Protein AF-A0AAV2R2Y2-F1 (afdb_monomer_lite)

Foldseek 3Di:
DPDPPPVVVVVVVVVVPPDDDDDDDDDPPVVVVVVVVVVVVVVVVVVVVVVVPPDDPDDDDDDDPPDDDDDQPVCNVVVVVVVVVVVVVVVVVVVVVVVLLVQLQVQLLVLLVVLVVVCVVLVDPQCLLLSLLRSLQRQLVSDPNSLVNLVVVLVVVLCCCCPPVVDDPVVNVSSVVSNVCNNVNHDSCVRHDPPRDPVD

Sequence (200 aa):
MIRGTVLHNLVGLLSTTTSNSCPSLPTEEFCSMRLSVILVVVLSTLALELVLAAPRPRAAPEPDPFAAPDPAPQGFWNRASGFAGRQWGRAKDTARKGYNFGRGAVRGTGSMYNAYSDMKDANWKKSDKYFHARGNYNAAQHGPGGRWAAEKISNAREWMDRNIKGDSMASSLADQAANIHGRNGGNPNKYRPNGLPSQY

InterPro domains:
  IPR000096 Serum amyloid A protein [PF00277] (100-200)
  IPR000096 Serum amyloid A protein [PR00306] (101-120)
  IPR000096 Serum amyloid A protein [PR00306] (121-140)
  IPR000096 Serum 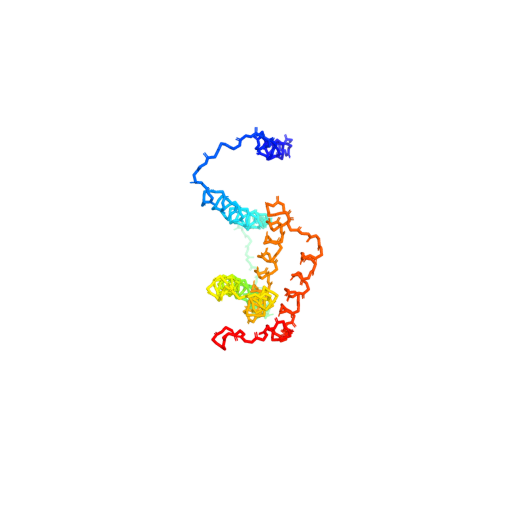amyloid A protein [PR00306] (141-161)
  IPR000096 Serum amyloid A protein [SM00197] (98-200)
  IPR052464 Synovial Proliferation Regulator [PTHR23424] (111-200)

Radius of gyration: 25.91 Å; chains: 1; bounding box: 64×29×79 Å

Structure (mmCIF, N/CA/C/O backbone):
data_AF-A0AAV2R2Y2-F1
#
_entry.id   AF-A0AAV2R2Y2-F1
#
loop_
_atom_site.group_PDB
_atom_site.id
_atom_site.type_symbol
_atom_site.label_atom_id
_atom_site.label_alt_id
_atom_site.label_comp_id
_atom_site.label_asym_id
_atom_site.label_entity_id
_atom_site.label_seq_id
_atom_site.pdbx_PDB_ins_code
_atom_site.Cartn_x
_atom_site.Cartn_y
_atom_site.Cartn_z
_atom_site.occupancy
_atom_site.B_iso_or_equiv
_atom_site.auth_seq_id
_atom_site.auth_comp_id
_atom_site.auth_asym_id
_atom_site.auth_atom_id
_atom_site.pdbx_PDB_model_num
ATOM 1 N N . MET A 1 1 ? 41.755 -4.991 -1.742 1.00 45.03 1 MET A N 1
ATOM 2 C CA . MET A 1 1 ? 41.426 -5.250 -0.322 1.00 45.03 1 MET A CA 1
ATOM 3 C C . MET A 1 1 ? 40.842 -3.993 0.334 1.00 45.03 1 MET A C 1
ATOM 5 O O . MET A 1 1 ? 41.431 -3.448 1.249 1.00 45.03 1 MET A O 1
ATOM 9 N N . ILE A 1 2 ? 39.682 -3.516 -0.136 1.00 46.09 2 ILE A N 1
ATOM 10 C CA . ILE A 1 2 ? 38.949 -2.376 0.458 1.00 46.09 2 ILE A CA 1
ATOM 11 C C . ILE A 1 2 ? 37.451 -2.723 0.410 1.00 46.09 2 ILE A C 1
ATOM 13 O O . ILE A 1 2 ? 36.665 -2.109 -0.298 1.00 46.09 2 ILE A O 1
ATOM 17 N N . ARG A 1 3 ? 37.064 -3.837 1.040 1.00 43.91 3 ARG A N 1
ATOM 18 C CA . ARG A 1 3 ? 35.656 -4.283 1.132 1.00 43.91 3 ARG A CA 1
ATOM 19 C C . ARG A 1 3 ? 35.227 -4.651 2.561 1.00 43.91 3 ARG A C 1
ATOM 21 O O . ARG A 1 3 ? 34.096 -5.063 2.757 1.00 43.91 3 ARG A O 1
ATOM 28 N N . GLY A 1 4 ? 36.102 -4.472 3.556 1.00 38.69 4 GLY A N 1
ATOM 29 C CA . GLY A 1 4 ? 35.835 -4.856 4.952 1.00 38.69 4 GLY A CA 1
ATOM 30 C C . GLY A 1 4 ? 35.494 -3.707 5.909 1.00 38.69 4 GLY A C 1
ATOM 31 O O . GLY A 1 4 ? 34.996 -3.961 7.002 1.00 38.69 4 GLY A O 1
ATOM 32 N N . THR A 1 5 ? 35.741 -2.451 5.522 1.00 44.72 5 THR A N 1
ATOM 33 C CA . THR A 1 5 ? 35.756 -1.323 6.476 1.00 44.72 5 THR A CA 1
ATOM 34 C C . THR A 1 5 ? 34.425 -0.569 6.577 1.00 44.72 5 THR A C 1
ATOM 36 O O . THR A 1 5 ? 34.170 0.088 7.579 1.00 44.72 5 THR A O 1
ATOM 39 N N . VAL A 1 6 ? 33.536 -0.681 5.584 1.00 46.28 6 VAL A N 1
ATOM 40 C CA . VAL A 1 6 ? 32.239 0.030 5.600 1.00 46.28 6 VAL A CA 1
ATOM 41 C C . VAL A 1 6 ? 31.169 -0.750 6.377 1.00 46.28 6 VAL A C 1
ATOM 43 O O . VAL A 1 6 ? 30.371 -0.147 7.090 1.00 46.28 6 VAL A O 1
ATOM 46 N N . LEU A 1 7 ? 31.202 -2.089 6.341 1.00 42.59 7 LEU A N 1
ATOM 47 C CA . LEU A 1 7 ? 30.234 -2.926 7.065 1.00 42.59 7 LEU A CA 1
ATOM 48 C C . LEU A 1 7 ? 30.415 -2.869 8.595 1.00 42.59 7 LEU A C 1
ATOM 50 O O . LEU A 1 7 ? 29.433 -2.944 9.327 1.00 42.59 7 LEU A O 1
ATOM 54 N N . HIS A 1 8 ? 31.644 -2.670 9.085 1.00 41.66 8 HIS A N 1
ATOM 55 C CA . HIS A 1 8 ? 31.919 -2.561 10.525 1.00 41.66 8 HIS A CA 1
ATOM 56 C C . HIS A 1 8 ? 31.500 -1.210 11.130 1.00 41.66 8 HIS A C 1
ATOM 58 O O . HIS A 1 8 ? 31.177 -1.152 12.314 1.00 41.66 8 HIS A O 1
ATOM 64 N N . ASN A 1 9 ? 31.417 -0.141 10.330 1.00 44.25 9 ASN A N 1
ATOM 65 C CA . ASN A 1 9 ? 30.991 1.174 10.823 1.00 44.25 9 ASN A CA 1
ATOM 66 C C . ASN A 1 9 ? 29.462 1.329 10.912 1.00 44.25 9 ASN A C 1
ATOM 68 O O . ASN A 1 9 ? 28.983 2.093 11.748 1.00 44.25 9 ASN A O 1
ATOM 72 N N . LEU A 1 10 ? 28.675 0.579 10.126 1.00 41.56 10 LEU A N 1
ATOM 73 C CA . LEU A 1 10 ? 27.209 0.596 10.256 1.00 41.56 10 LEU A CA 1
ATOM 74 C C . LEU A 1 10 ? 26.714 -0.159 11.500 1.00 41.56 10 LEU A C 1
ATOM 76 O O . LEU A 1 10 ? 25.740 0.258 12.120 1.00 41.56 10 LEU A O 1
ATOM 80 N N . VAL A 1 11 ? 27.403 -1.233 11.899 1.00 48.09 11 VAL A N 1
ATOM 81 C CA . VAL A 1 11 ? 27.091 -1.962 13.142 1.00 48.09 11 VAL A CA 1
ATOM 82 C C . VAL A 1 11 ? 27.458 -1.119 14.371 1.00 48.09 11 VAL A C 1
ATOM 84 O O . VAL A 1 11 ? 26.690 -1.072 15.327 1.00 48.09 11 VAL A O 1
ATOM 87 N N . GLY A 1 12 ? 28.556 -0.353 14.319 1.00 37.78 12 GLY A N 1
ATOM 88 C CA . GLY A 1 12 ? 28.934 0.582 15.389 1.00 37.78 12 GLY A CA 1
ATOM 89 C C . GLY A 1 12 ? 27.927 1.720 15.617 1.00 37.78 12 GLY A C 1
ATOM 90 O O . GLY A 1 12 ? 27.699 2.124 16.759 1.00 37.78 12 GLY A O 1
ATOM 91 N N . LEU A 1 13 ? 27.260 2.191 14.557 1.00 43.41 13 LEU A N 1
ATOM 92 C CA . LEU A 1 13 ? 26.195 3.199 14.662 1.00 43.41 13 LEU A CA 1
ATOM 93 C C . LEU A 1 13 ? 24.885 2.624 15.240 1.00 43.41 13 LEU A C 1
ATOM 95 O O . LEU A 1 13 ? 24.118 3.348 15.872 1.00 43.41 13 LEU A O 1
ATOM 99 N N . LEU A 1 14 ? 24.644 1.322 15.053 1.00 43.91 14 LEU A N 1
ATOM 100 C CA . LEU A 1 14 ? 23.497 0.603 15.622 1.00 43.91 14 LEU A CA 1
ATOM 101 C C . LEU A 1 14 ? 23.719 0.196 17.090 1.00 43.91 14 LEU A C 1
ATOM 103 O O . LEU A 1 14 ? 22.755 0.112 17.843 1.00 43.91 14 LEU A O 1
ATOM 107 N N . SER A 1 15 ? 24.966 -0.020 17.524 1.00 42.56 15 SER A N 1
ATOM 108 C CA . SER A 1 15 ? 25.282 -0.408 18.911 1.00 42.56 15 SER A CA 1
ATOM 109 C C . SER A 1 15 ? 25.485 0.766 19.877 1.00 42.56 15 SER A C 1
ATOM 111 O O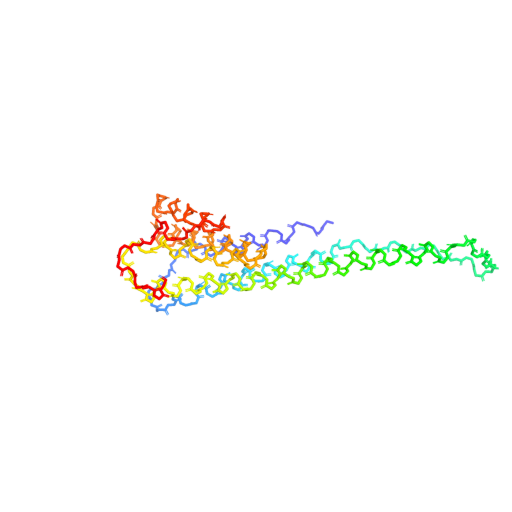 . SER A 1 15 ? 25.454 0.567 21.086 1.00 42.56 15 SER A O 1
ATOM 113 N N . THR A 1 16 ? 25.673 1.995 19.386 1.00 36.97 16 THR A N 1
ATOM 114 C CA . THR A 1 16 ? 25.899 3.181 20.242 1.00 36.97 16 THR A CA 1
ATOM 115 C C . THR A 1 16 ? 24.620 3.910 20.660 1.00 36.97 16 THR A C 1
ATOM 117 O O . THR A 1 16 ? 24.686 4.868 21.423 1.00 36.97 16 THR A O 1
ATOM 120 N N . THR A 1 17 ? 23.443 3.444 20.235 1.00 42.06 17 THR A N 1
ATOM 121 C CA . THR A 1 17 ? 22.143 4.019 20.633 1.00 42.06 17 THR A CA 1
ATOM 122 C C . THR A 1 17 ? 21.392 3.207 21.694 1.00 42.06 17 THR A C 1
ATOM 124 O O . THR A 1 17 ? 20.301 3.597 22.095 1.00 42.06 17 THR A O 1
ATOM 127 N N . THR A 1 18 ? 21.984 2.134 22.230 1.00 43.53 18 THR A N 1
ATOM 128 C CA . THR A 1 18 ? 21.411 1.339 23.336 1.00 43.53 18 THR A CA 1
ATOM 129 C C . THR A 1 18 ? 21.964 1.714 24.716 1.00 43.53 18 THR A C 1
ATOM 131 O O . THR A 1 18 ? 21.991 0.877 25.618 1.00 43.53 18 THR A O 1
ATOM 134 N N . SER A 1 19 ? 22.420 2.953 24.925 1.00 40.56 19 SER A N 1
ATOM 135 C CA . SER A 1 19 ? 22.679 3.449 26.280 1.00 40.56 19 SER A CA 1
ATOM 136 C C . SER A 1 19 ? 21.382 3.988 26.879 1.00 40.56 19 SER A C 1
ATOM 138 O O . SER A 1 19 ? 20.909 5.066 26.522 1.00 40.56 19 SER A O 1
ATOM 140 N N . ASN A 1 20 ? 20.817 3.195 27.785 1.00 51.94 20 ASN A N 1
ATOM 141 C CA . ASN A 1 20 ? 19.707 3.531 28.667 1.00 51.94 20 ASN A CA 1
ATOM 142 C C . ASN A 1 20 ? 19.876 4.928 29.279 1.00 51.94 20 ASN A C 1
ATOM 144 O O . ASN A 1 20 ? 20.773 5.106 30.100 1.00 51.94 20 ASN A O 1
ATOM 148 N N . SER A 1 21 ? 19.026 5.883 28.890 1.00 47.16 21 SER A N 1
ATOM 149 C CA . SER A 1 21 ? 18.499 7.001 29.699 1.00 47.16 21 SER A CA 1
ATOM 150 C C . SER A 1 21 ? 17.797 8.008 28.778 1.00 47.16 21 SER A C 1
ATOM 152 O O . SER A 1 21 ? 18.455 8.831 28.148 1.00 47.16 21 SER A O 1
ATOM 154 N N . CYS A 1 22 ? 16.464 7.979 28.713 1.00 41.06 22 CYS A N 1
ATOM 155 C CA . CYS A 1 22 ? 15.682 9.105 28.192 1.00 41.06 22 CYS A CA 1
ATOM 156 C C . CYS A 1 22 ? 15.053 9.845 29.383 1.00 41.06 22 CYS A C 1
ATOM 158 O O . CYS A 1 22 ? 14.213 9.257 30.067 1.00 41.06 22 CYS A O 1
ATOM 160 N N . PRO A 1 23 ? 15.440 11.104 29.661 1.00 45.12 23 PRO A N 1
ATOM 161 C CA . PRO A 1 23 ? 14.747 11.941 30.630 1.00 45.12 23 PRO A CA 1
ATOM 162 C C . PRO A 1 23 ? 13.370 12.341 30.088 1.00 45.12 23 PRO A C 1
ATOM 164 O O . PRO A 1 23 ? 13.190 12.575 28.894 1.00 45.12 23 PRO A O 1
ATOM 167 N N . SER A 1 24 ? 12.401 12.430 30.988 1.00 53.44 24 SER A N 1
ATOM 168 C CA . SER A 1 24 ? 11.019 12.837 30.743 1.00 53.44 24 SER A CA 1
ATOM 169 C C . SER A 1 24 ? 10.897 14.281 30.226 1.00 53.44 24 SER A C 1
ATOM 171 O O . SER A 1 24 ? 11.364 15.182 30.922 1.00 53.44 24 SER A O 1
ATOM 173 N N . LEU A 1 25 ? 10.211 14.461 29.075 1.00 42.56 25 LEU A N 1
ATOM 174 C CA . LEU A 1 25 ? 9.422 15.617 28.549 1.00 42.56 25 LEU A CA 1
ATOM 175 C C . LEU A 1 25 ? 9.633 15.876 27.020 1.00 42.56 25 LEU A C 1
ATOM 177 O O . LEU A 1 25 ? 10.580 15.370 26.421 1.00 42.56 25 LEU A O 1
ATOM 181 N N . PRO A 1 26 ? 8.679 16.554 26.342 1.00 52.41 26 PRO A N 1
ATOM 182 C CA . PRO A 1 26 ? 7.853 15.999 25.266 1.00 52.41 26 PRO A CA 1
ATOM 183 C C . PRO A 1 26 ? 8.578 15.945 23.904 1.00 52.41 26 PRO A C 1
ATOM 185 O O . PRO A 1 26 ? 8.733 16.959 23.227 1.00 52.41 26 PRO A O 1
ATOM 188 N N . THR A 1 27 ? 9.010 14.761 23.466 1.00 47.03 27 THR A N 1
ATOM 189 C CA . THR A 1 27 ? 9.731 14.589 22.184 1.00 47.03 27 THR A CA 1
ATOM 190 C C . THR A 1 27 ? 9.243 13.403 21.343 1.00 47.03 27 THR A C 1
ATOM 192 O O . THR A 1 27 ? 9.951 12.925 20.456 1.00 47.03 27 THR A O 1
ATOM 195 N N . GLU A 1 28 ? 7.995 12.972 21.538 1.00 45.94 28 GLU A N 1
ATOM 196 C CA . GLU A 1 28 ? 7.384 11.863 20.782 1.00 45.94 28 GLU A CA 1
ATOM 197 C C . GLU A 1 28 ? 7.320 12.113 19.255 1.00 45.94 28 GLU A C 1
ATOM 199 O O . GLU A 1 28 ? 7.354 11.165 18.470 1.00 45.94 28 GLU A O 1
ATOM 204 N N . GLU A 1 29 ? 7.329 13.371 18.788 1.00 43.41 29 GLU A N 1
ATOM 205 C CA . GLU A 1 29 ? 7.386 13.674 17.345 1.00 43.41 29 GLU A CA 1
ATOM 206 C C . GLU A 1 29 ? 8.782 13.480 16.723 1.00 43.41 29 GLU A C 1
ATOM 208 O O . GLU A 1 29 ? 8.901 13.114 15.549 1.00 43.41 29 GLU A O 1
ATOM 213 N N . PHE A 1 30 ? 9.860 13.654 17.494 1.00 43.00 30 PHE A N 1
ATOM 214 C CA . PHE A 1 30 ? 11.226 13.633 16.954 1.00 43.00 30 PHE A CA 1
ATOM 215 C C . PHE A 1 30 ? 11.793 12.219 16.771 1.00 43.00 30 PHE A C 1
ATOM 217 O O . PHE A 1 30 ? 12.688 12.022 15.946 1.00 43.00 30 PHE A O 1
ATOM 224 N N . CYS A 1 31 ? 11.263 11.220 17.482 1.00 44.28 31 CYS A N 1
ATOM 225 C CA . CYS A 1 31 ? 11.720 9.832 17.365 1.00 44.28 31 CYS A CA 1
ATOM 226 C C . CYS A 1 31 ? 11.104 9.115 16.141 1.00 44.28 31 CYS A C 1
ATOM 228 O O . CYS A 1 31 ? 11.788 8.385 15.422 1.00 44.28 31 CYS A O 1
ATOM 230 N N . SER A 1 32 ? 9.837 9.408 15.820 1.00 44.94 32 SER A N 1
ATOM 231 C CA . SER A 1 32 ? 9.092 8.800 14.699 1.00 44.94 32 SER A CA 1
ATOM 232 C C . SER A 1 32 ? 9.522 9.328 13.315 1.00 44.94 32 SER A C 1
ATOM 234 O O . SER A 1 32 ? 9.598 8.586 12.328 1.00 44.94 32 SER A O 1
ATOM 236 N N . MET A 1 33 ? 9.910 10.607 13.240 1.00 43.22 33 MET A N 1
ATOM 237 C CA . MET A 1 33 ? 10.398 11.236 12.005 1.00 43.22 33 MET A CA 1
ATOM 238 C C . MET A 1 33 ? 11.742 10.644 11.544 1.00 43.22 33 MET A C 1
ATOM 240 O O . MET A 1 33 ? 11.981 10.484 10.346 1.00 43.22 33 MET A O 1
ATOM 244 N N . ARG A 1 34 ? 12.595 10.232 12.492 1.00 54.94 34 ARG A N 1
ATOM 245 C CA . ARG A 1 34 ? 13.913 9.645 12.207 1.00 54.94 34 ARG A CA 1
ATOM 246 C C . ARG A 1 34 ? 13.811 8.291 11.508 1.00 54.94 34 ARG A C 1
ATOM 248 O O . ARG A 1 34 ? 14.546 8.058 10.556 1.00 54.94 34 ARG A O 1
ATOM 255 N N . LEU A 1 35 ? 12.865 7.434 11.889 1.00 50.00 35 LEU A N 1
ATOM 256 C CA . LEU A 1 35 ? 12.688 6.114 11.266 1.00 50.00 35 LEU A CA 1
ATOM 257 C C . LEU A 1 35 ? 12.171 6.201 9.822 1.00 50.00 35 LEU A C 1
ATOM 259 O O . LEU A 1 35 ? 12.629 5.460 8.954 1.00 50.00 35 LEU A O 1
ATOM 263 N N . SER A 1 36 ? 11.268 7.143 9.547 1.00 53.44 36 SER A N 1
ATOM 264 C CA . SER A 1 36 ? 10.711 7.365 8.205 1.00 53.44 36 SER A CA 1
ATOM 265 C C . SER A 1 36 ? 11.766 7.908 7.235 1.00 53.44 36 SER A C 1
ATOM 267 O O . SER A 1 36 ? 11.879 7.434 6.105 1.00 53.44 36 SER A O 1
ATOM 269 N N . VAL A 1 37 ? 12.594 8.852 7.697 1.00 54.31 37 VAL A N 1
ATOM 270 C CA . VAL A 1 37 ? 13.724 9.390 6.925 1.00 54.31 37 VAL A CA 1
ATOM 271 C C . VAL A 1 37 ? 14.783 8.312 6.694 1.00 54.31 37 VAL A C 1
ATOM 273 O O . VAL A 1 37 ? 15.249 8.163 5.568 1.00 54.31 37 VAL A O 1
ATOM 276 N N . ILE A 1 38 ? 15.106 7.499 7.705 1.00 59.44 38 ILE A N 1
ATOM 277 C CA . ILE A 1 38 ? 16.051 6.382 7.562 1.00 59.44 38 ILE A CA 1
ATOM 278 C C . ILE A 1 38 ? 15.539 5.363 6.537 1.00 59.44 38 ILE A C 1
ATOM 280 O O . ILE A 1 38 ? 16.297 4.954 5.663 1.00 59.44 38 ILE A O 1
ATOM 284 N N . LEU A 1 39 ? 14.253 4.999 6.563 1.00 59.25 39 LEU A N 1
ATOM 285 C CA . LEU A 1 39 ? 13.680 4.063 5.592 1.00 59.25 39 LEU A CA 1
ATOM 286 C C . LEU A 1 39 ? 13.725 4.620 4.159 1.00 59.25 39 LEU A C 1
ATOM 288 O O . LEU A 1 39 ? 14.092 3.901 3.232 1.00 59.25 39 LEU A O 1
ATOM 292 N N . VAL A 1 40 ? 13.401 5.902 3.964 1.00 59.38 40 VAL A N 1
ATOM 293 C CA . VAL A 1 40 ? 13.468 6.558 2.645 1.00 59.38 40 VAL A CA 1
ATOM 294 C C . VAL A 1 40 ? 14.914 6.667 2.147 1.00 59.38 40 VAL A C 1
ATOM 296 O O . VAL A 1 40 ? 15.177 6.401 0.973 1.00 59.38 40 VAL A O 1
ATOM 299 N N . VAL A 1 41 ? 15.870 6.987 3.022 1.00 63.50 41 VAL A N 1
ATOM 300 C CA . VAL A 1 41 ? 17.306 7.046 2.697 1.00 63.50 41 VAL A CA 1
ATOM 301 C C . VAL A 1 41 ? 17.864 5.655 2.366 1.00 63.50 41 VAL A C 1
ATOM 303 O O . VAL A 1 41 ? 18.610 5.501 1.401 1.00 63.50 41 VAL A O 1
ATOM 306 N N . VAL A 1 42 ? 17.454 4.609 3.084 1.00 67.88 42 VAL A N 1
ATOM 307 C CA . VAL A 1 42 ? 17.880 3.227 2.803 1.00 67.88 42 VAL A CA 1
ATOM 308 C C . VAL A 1 42 ? 17.290 2.723 1.480 1.00 67.88 42 VAL A C 1
ATOM 310 O O . VAL A 1 42 ? 17.992 2.122 0.672 1.00 67.88 42 VAL A O 1
ATOM 313 N N . LEU A 1 43 ? 16.015 3.009 1.199 1.00 60.38 43 LEU A N 1
ATOM 314 C CA . LEU A 1 43 ? 15.378 2.593 -0.056 1.00 60.38 43 LEU A CA 1
ATOM 315 C C . LEU A 1 43 ? 15.921 3.353 -1.277 1.00 60.38 43 LEU A C 1
ATOM 317 O O . LEU A 1 43 ? 16.049 2.771 -2.354 1.00 60.38 43 LEU A O 1
ATOM 321 N N . SER A 1 44 ? 16.264 4.633 -1.120 1.00 61.97 44 SER A N 1
ATOM 322 C CA . SER A 1 44 ? 16.853 5.440 -2.197 1.00 61.97 44 SER A CA 1
ATOM 323 C C . SER A 1 44 ? 18.313 5.077 -2.483 1.00 61.97 44 SER A C 1
ATOM 325 O O . SER A 1 44 ? 18.702 5.017 -3.650 1.00 61.97 44 SER A O 1
ATOM 327 N N . THR A 1 45 ? 19.107 4.750 -1.461 1.00 58.72 45 THR A N 1
ATOM 328 C CA . THR A 1 45 ? 20.496 4.287 -1.646 1.00 58.72 45 THR A CA 1
ATOM 329 C C . THR A 1 45 ? 20.565 2.907 -2.308 1.00 58.72 45 THR A C 1
ATOM 331 O O . THR A 1 45 ? 21.339 2.730 -3.247 1.00 58.72 45 THR A O 1
ATOM 334 N N . LEU A 1 46 ? 19.683 1.969 -1.940 1.00 62.34 46 LEU A N 1
ATOM 335 C CA . LEU A 1 46 ? 19.568 0.662 -2.608 1.00 62.34 46 LEU A CA 1
ATOM 336 C C . LEU A 1 46 ? 19.175 0.778 -4.092 1.00 62.34 46 LEU A C 1
ATOM 338 O O . LEU A 1 46 ? 19.665 0.019 -4.930 1.00 62.34 46 LEU A O 1
ATOM 342 N N . ALA A 1 47 ? 18.313 1.739 -4.438 1.00 61.81 47 ALA A N 1
ATOM 343 C CA . ALA A 1 47 ? 17.944 2.001 -5.828 1.00 61.81 47 ALA A CA 1
ATOM 344 C C . ALA A 1 47 ? 19.115 2.577 -6.647 1.00 61.81 47 ALA A C 1
ATOM 346 O O . ALA A 1 47 ? 19.275 2.227 -7.817 1.00 61.81 47 ALA A O 1
ATOM 347 N N . LEU A 1 48 ? 19.953 3.422 -6.038 1.00 54.72 48 LEU A N 1
ATOM 348 C CA . LEU A 1 48 ? 21.120 4.016 -6.692 1.00 54.72 48 LEU A CA 1
ATOM 349 C C . LEU A 1 48 ? 22.250 2.994 -6.906 1.00 54.72 48 LEU A C 1
ATOM 351 O O . LEU A 1 48 ? 22.862 2.981 -7.973 1.00 54.72 48 LEU A O 1
ATOM 355 N N . GLU A 1 49 ? 22.486 2.085 -5.955 1.00 56.59 49 GLU A N 1
ATOM 356 C CA . GLU A 1 49 ? 23.467 1.003 -6.130 1.00 56.59 49 GLU A CA 1
ATOM 357 C C . GLU A 1 49 ? 23.084 0.034 -7.257 1.00 56.59 49 GLU A C 1
ATOM 359 O O . GLU A 1 49 ? 23.951 -0.393 -8.018 1.00 56.59 49 GLU A O 1
ATOM 364 N N . LEU A 1 50 ? 21.791 -0.255 -7.441 1.00 54.62 50 LEU A N 1
ATOM 365 C CA . LEU A 1 50 ? 21.316 -1.099 -8.543 1.00 54.62 50 LEU A CA 1
ATOM 366 C C . LEU A 1 50 ? 21.557 -0.457 -9.922 1.00 54.62 50 LEU A C 1
ATOM 368 O O . LEU A 1 50 ? 21.847 -1.160 -10.889 1.00 54.62 50 LEU A O 1
ATOM 372 N N . VAL A 1 51 ? 21.471 0.875 -10.014 1.00 65.69 51 VAL A N 1
ATOM 373 C CA . VAL A 1 51 ? 21.763 1.634 -11.243 1.00 65.69 51 VAL A CA 1
ATOM 374 C C . VAL A 1 51 ? 23.268 1.672 -11.531 1.00 65.69 51 VAL A C 1
ATOM 376 O O . VAL A 1 51 ? 23.675 1.565 -12.686 1.00 65.69 51 VAL A O 1
ATOM 379 N N . LEU A 1 52 ? 24.103 1.775 -10.494 1.00 61.94 52 LEU A N 1
ATOM 380 C CA . LEU A 1 52 ? 25.564 1.839 -10.628 1.00 61.94 52 LEU A CA 1
ATOM 381 C C . LEU A 1 52 ? 26.228 0.464 -10.814 1.00 61.94 52 LEU A C 1
ATOM 383 O O . LEU A 1 52 ? 27.345 0.393 -11.326 1.00 61.94 52 LEU A O 1
ATOM 387 N N . ALA A 1 53 ? 25.548 -0.624 -10.440 1.00 56.88 53 ALA A N 1
ATOM 388 C CA . ALA A 1 53 ? 26.020 -2.000 -10.603 1.00 56.88 53 ALA A CA 1
ATOM 389 C C . ALA A 1 53 ? 25.781 -2.586 -12.010 1.00 56.88 53 ALA A C 1
ATOM 391 O O . ALA A 1 53 ? 26.157 -3.732 -12.268 1.00 56.88 53 ALA A O 1
ATOM 392 N N . ALA A 1 54 ? 25.172 -1.829 -12.931 1.00 56.03 54 ALA A N 1
ATOM 393 C CA . ALA A 1 54 ? 24.991 -2.278 -14.306 1.00 56.03 54 ALA A CA 1
ATOM 394 C C . ALA A 1 54 ? 26.366 -2.461 -14.992 1.00 56.03 54 ALA A C 1
ATOM 396 O O . ALA A 1 54 ? 27.163 -1.517 -15.032 1.00 56.03 54 ALA A O 1
ATOM 397 N N . PRO A 1 55 ? 26.682 -3.654 -15.534 1.00 60.91 55 PRO A N 1
ATOM 398 C CA . PRO A 1 55 ? 27.959 -3.893 -16.195 1.00 60.91 55 PRO A CA 1
ATOM 399 C C . PRO A 1 55 ? 28.120 -2.938 -17.381 1.00 60.91 55 PRO A C 1
ATOM 401 O O . PRO A 1 55 ? 27.269 -2.885 -18.270 1.00 60.91 55 PRO A O 1
ATOM 404 N N . ARG A 1 56 ? 29.221 -2.177 -17.396 1.00 59.00 56 ARG A N 1
ATOM 405 C CA . ARG A 1 56 ? 29.551 -1.313 -18.534 1.00 59.00 56 ARG A CA 1
ATOM 406 C C . ARG A 1 56 ? 29.801 -2.199 -19.757 1.00 59.00 56 ARG A C 1
ATOM 408 O O . ARG A 1 56 ? 30.535 -3.184 -19.629 1.00 59.00 56 ARG A O 1
ATOM 415 N N . PRO A 1 57 ? 29.216 -1.886 -20.925 1.00 61.88 57 PRO A N 1
ATOM 416 C CA . PRO A 1 57 ? 29.499 -2.642 -22.134 1.00 61.88 57 PRO A CA 1
ATOM 417 C C . PRO A 1 57 ? 31.007 -2.603 -22.405 1.00 61.88 57 PRO A C 1
ATOM 419 O O . PRO A 1 57 ? 31.640 -1.550 -22.315 1.00 61.88 57 PRO A O 1
ATOM 422 N N . ARG A 1 58 ? 31.593 -3.772 -22.678 1.00 67.56 58 ARG A N 1
ATOM 423 C CA . ARG A 1 58 ? 33.011 -3.897 -23.024 1.00 67.56 58 ARG A CA 1
ATOM 424 C C . ARG A 1 58 ? 33.230 -3.154 -24.346 1.00 67.56 58 ARG A C 1
ATOM 426 O O . ARG A 1 58 ? 32.478 -3.386 -25.291 1.00 67.56 58 ARG A O 1
ATOM 433 N N . ALA A 1 59 ? 34.209 -2.249 -24.384 1.00 66.00 59 ALA A N 1
ATOM 434 C CA . ALA A 1 59 ? 34.549 -1.512 -25.596 1.00 66.00 59 ALA A CA 1
ATOM 435 C C . ALA A 1 59 ? 34.865 -2.505 -26.723 1.00 66.00 59 ALA A C 1
ATOM 437 O O . ALA A 1 59 ? 35.606 -3.469 -26.511 1.00 66.00 59 ALA A O 1
ATOM 438 N N . ALA A 1 60 ? 34.244 -2.302 -27.884 1.00 66.44 60 ALA A N 1
ATOM 439 C CA . ALA A 1 60 ? 34.562 -3.077 -29.072 1.00 66.44 60 ALA A CA 1
ATOM 440 C C . ALA A 1 60 ? 36.003 -2.753 -29.518 1.00 66.44 60 ALA A C 1
ATOM 442 O O . ALA A 1 60 ? 36.450 -1.625 -29.297 1.00 66.44 60 ALA A O 1
ATOM 443 N N . PRO A 1 61 ? 36.734 -3.716 -30.105 1.00 79.00 61 PRO A N 1
ATOM 444 C CA . PRO A 1 61 ? 38.040 -3.444 -30.699 1.00 79.00 61 PRO A CA 1
ATOM 445 C C . PRO A 1 61 ? 37.926 -2.349 -31.768 1.00 79.00 61 PRO A C 1
ATOM 447 O O . PRO A 1 61 ? 36.917 -2.282 -32.476 1.00 79.00 61 PRO A O 1
ATOM 450 N N . GLU A 1 62 ? 38.943 -1.490 -31.864 1.00 70.69 62 GLU A N 1
ATOM 451 C CA . GLU A 1 62 ? 38.974 -0.433 -32.876 1.00 70.69 62 GLU A CA 1
ATOM 452 C C . GLU A 1 62 ? 39.028 -1.045 -34.286 1.00 70.69 62 GLU A C 1
ATOM 454 O O . GLU A 1 62 ? 39.790 -1.990 -34.513 1.00 70.69 62 GLU A O 1
ATOM 459 N N . PRO A 1 63 ? 38.201 -0.557 -35.226 1.00 74.50 63 PRO A N 1
ATOM 460 C CA . PRO A 1 63 ? 38.226 -1.028 -36.603 1.00 74.50 63 PRO A CA 1
ATOM 461 C C . PRO A 1 63 ? 39.517 -0.587 -37.305 1.00 74.50 63 PRO A C 1
ATOM 463 O O . PRO A 1 63 ? 40.040 0.492 -37.032 1.00 74.50 63 PRO A O 1
ATOM 466 N N . ASP A 1 64 ? 40.004 -1.407 -38.239 1.00 80.12 64 ASP A N 1
ATOM 467 C CA . ASP A 1 64 ? 41.088 -1.029 -39.152 1.00 80.12 64 ASP A CA 1
ATOM 468 C C . ASP A 1 64 ? 40.687 0.244 -39.929 1.00 80.12 64 ASP A C 1
ATOM 470 O O . ASP A 1 64 ? 39.663 0.224 -40.623 1.00 80.12 64 ASP A O 1
ATOM 474 N N . PRO A 1 65 ? 41.453 1.348 -39.833 1.00 80.00 65 PRO A N 1
ATOM 475 C CA . PRO A 1 65 ? 41.113 2.614 -40.479 1.00 80.00 65 PRO A CA 1
ATOM 476 C C . PRO A 1 65 ? 41.125 2.559 -42.015 1.00 80.00 65 PRO A C 1
ATOM 478 O O . PRO A 1 65 ? 40.653 3.506 -42.646 1.00 80.00 65 PRO A O 1
ATOM 481 N N . PHE A 1 66 ? 41.641 1.485 -42.625 1.00 82.94 66 PHE A N 1
ATOM 482 C CA . PHE A 1 66 ? 41.779 1.356 -44.080 1.00 82.94 66 PHE A CA 1
ATOM 483 C C . PHE A 1 66 ? 40.868 0.299 -44.723 1.00 82.94 66 PHE A C 1
ATOM 485 O O . PHE A 1 66 ? 40.869 0.164 -45.948 1.00 82.94 66 PHE A O 1
ATOM 492 N N . ALA A 1 67 ? 40.061 -0.430 -43.948 1.00 78.06 67 ALA A N 1
ATOM 493 C CA . ALA A 1 67 ? 39.137 -1.418 -44.499 1.00 78.06 67 ALA A CA 1
ATOM 494 C C . ALA A 1 67 ? 37.882 -0.744 -45.087 1.00 78.06 67 ALA A C 1
ATOM 496 O O . ALA A 1 67 ? 37.145 -0.045 -44.387 1.00 78.06 67 ALA A O 1
ATOM 497 N N . ALA A 1 68 ? 37.600 -0.981 -46.374 1.00 75.75 68 ALA A N 1
ATOM 498 C CA . ALA A 1 68 ? 36.306 -0.627 -46.951 1.00 75.75 68 ALA A CA 1
ATOM 499 C C . ALA A 1 68 ? 35.212 -1.497 -46.300 1.00 75.75 68 ALA A C 1
ATOM 501 O O . ALA A 1 68 ? 35.398 -2.710 -46.190 1.00 75.75 68 ALA A O 1
ATOM 502 N N . PRO A 1 69 ? 34.083 -0.921 -45.855 1.00 75.75 69 PRO A N 1
ATOM 503 C CA . PRO A 1 69 ? 33.027 -1.708 -45.236 1.00 75.75 69 PRO A CA 1
ATOM 504 C C . PRO A 1 69 ? 32.378 -2.628 -46.274 1.00 75.75 69 PRO A C 1
ATOM 506 O O . PRO A 1 69 ? 31.981 -2.174 -47.350 1.00 75.75 69 PRO A O 1
ATOM 509 N N . ASP A 1 70 ? 32.217 -3.906 -45.929 1.00 78.06 70 ASP A N 1
ATOM 510 C CA . ASP A 1 70 ? 31.397 -4.827 -46.716 1.00 78.06 70 ASP A CA 1
ATOM 511 C C . ASP A 1 70 ? 29.971 -4.261 -46.878 1.00 78.06 70 ASP A C 1
ATOM 513 O O . ASP A 1 70 ? 29.408 -3.707 -45.920 1.00 78.06 70 ASP A O 1
ATOM 517 N N . PRO A 1 71 ? 29.333 -4.399 -48.059 1.00 81.12 71 PRO A N 1
ATOM 518 C CA . PRO A 1 71 ? 27.943 -4.001 -48.222 1.00 81.12 71 PRO A CA 1
ATOM 519 C C . PRO A 1 71 ? 27.055 -4.830 -47.287 1.00 81.12 71 PRO A C 1
ATOM 521 O O . PRO A 1 71 ? 27.185 -6.051 -47.187 1.00 81.12 71 PRO A O 1
ATOM 524 N N . ALA A 1 72 ? 26.125 -4.164 -46.599 1.00 82.50 72 ALA A N 1
ATOM 525 C CA . ALA A 1 72 ? 25.232 -4.830 -45.660 1.00 82.50 72 ALA A CA 1
ATOM 526 C C . ALA A 1 72 ? 24.454 -5.974 -46.351 1.00 82.50 72 ALA A C 1
ATOM 528 O O . ALA A 1 72 ? 23.885 -5.753 -47.425 1.00 82.50 72 ALA A O 1
ATOM 529 N N . PRO A 1 73 ? 24.365 -7.172 -45.738 1.00 86.94 73 PRO A N 1
ATOM 530 C CA . PRO A 1 73 ? 23.626 -8.293 -46.308 1.00 86.94 73 PRO A CA 1
ATOM 531 C C . PRO A 1 73 ? 22.180 -7.922 -46.651 1.00 86.94 73 PRO A C 1
ATOM 533 O O . PRO A 1 73 ? 21.546 -7.108 -45.973 1.00 86.94 73 PRO A O 1
ATOM 536 N N . GLN A 1 74 ? 21.608 -8.560 -47.670 1.00 88.69 74 GLN A N 1
ATOM 537 C CA . GLN A 1 74 ? 20.223 -8.301 -48.058 1.00 88.69 74 GLN A CA 1
ATOM 538 C C . GLN A 1 74 ? 19.269 -8.543 -46.867 1.00 88.69 74 GLN A C 1
ATOM 540 O O . GLN A 1 74 ? 19.339 -9.562 -46.181 1.00 88.69 74 GLN A O 1
ATOM 545 N N . GLY A 1 75 ? 18.395 -7.575 -46.569 1.00 84.19 75 GLY A N 1
ATOM 546 C CA . GLY A 1 75 ? 17.484 -7.643 -45.418 1.00 84.19 75 GLY A CA 1
ATOM 547 C C . GLY A 1 75 ? 18.120 -7.351 -44.048 1.00 84.19 75 GLY A C 1
ATOM 548 O O . GLY A 1 75 ? 17.410 -7.391 -43.038 1.00 84.19 75 GLY A O 1
ATOM 549 N N . PHE A 1 76 ? 19.413 -7.003 -43.995 1.00 87.69 76 PHE A N 1
ATOM 550 C CA . PHE A 1 76 ? 20.108 -6.564 -42.779 1.00 87.69 76 PHE A CA 1
ATOM 551 C C . PHE A 1 76 ? 19.336 -5.455 -42.050 1.00 87.69 76 PHE A C 1
ATOM 553 O O . PHE A 1 76 ? 19.024 -5.601 -40.868 1.00 87.69 76 PHE A O 1
ATOM 560 N N . TRP A 1 77 ? 18.925 -4.401 -42.764 1.00 85.19 77 TRP A N 1
ATOM 561 C CA . TRP A 1 77 ? 18.219 -3.254 -42.179 1.00 85.19 77 TRP A CA 1
ATOM 562 C C . TRP A 1 77 ? 16.849 -3.610 -41.589 1.00 85.19 77 TRP A C 1
ATOM 564 O O . TRP A 1 77 ? 16.495 -3.117 -40.518 1.00 85.19 77 TRP A O 1
ATOM 574 N N . ASN A 1 78 ? 16.106 -4.527 -42.213 1.00 89.25 78 ASN A N 1
ATOM 575 C CA . ASN A 1 78 ? 14.822 -5.012 -41.691 1.00 89.25 78 ASN A CA 1
ATOM 576 C C . ASN A 1 78 ? 15.008 -5.829 -40.401 1.00 89.25 78 ASN A C 1
ATOM 578 O O . ASN A 1 78 ? 14.243 -5.698 -39.444 1.00 89.25 78 ASN A O 1
ATOM 582 N N . ARG A 1 79 ? 16.057 -6.658 -40.338 1.00 87.88 79 ARG A N 1
ATOM 583 C CA . ARG A 1 79 ? 16.364 -7.454 -39.142 1.00 87.88 79 ARG A CA 1
ATOM 584 C C . ARG A 1 79 ? 16.884 -6.579 -38.000 1.00 87.88 79 ARG A C 1
ATOM 586 O O . ARG A 1 79 ? 16.458 -6.765 -36.859 1.00 87.88 79 ARG A O 1
ATOM 593 N N . ALA A 1 80 ? 17.763 -5.628 -38.311 1.00 85.88 80 ALA A N 1
ATOM 594 C CA . ALA A 1 80 ? 18.341 -4.691 -37.355 1.00 85.88 80 ALA A CA 1
ATOM 595 C C . ALA A 1 80 ? 17.272 -3.763 -36.758 1.00 85.88 80 ALA A C 1
ATOM 597 O O . ALA A 1 80 ? 17.142 -3.691 -35.536 1.00 85.88 80 ALA A O 1
ATOM 598 N N . SER A 1 81 ? 16.438 -3.137 -37.596 1.00 87.44 81 SER A N 1
ATOM 599 C CA . SER A 1 81 ? 15.311 -2.312 -37.135 1.00 87.44 81 SER A CA 1
ATOM 600 C C . SER A 1 81 ? 14.294 -3.120 -36.325 1.00 87.44 81 SER A C 1
ATOM 602 O O . SER A 1 81 ? 13.857 -2.672 -35.266 1.00 87.44 81 SER A O 1
ATOM 604 N N . GLY A 1 82 ? 13.970 -4.350 -36.743 1.00 91.31 82 GLY A N 1
ATOM 605 C CA . GLY A 1 82 ? 13.073 -5.230 -35.994 1.00 91.31 82 GLY A CA 1
ATOM 606 C C . GLY A 1 82 ? 13.627 -5.633 -34.622 1.00 91.31 82 GLY A C 1
ATOM 607 O O . GLY A 1 82 ? 12.887 -5.682 -33.637 1.00 91.31 82 GLY A O 1
ATOM 608 N N . PHE A 1 83 ? 14.931 -5.905 -34.524 1.00 91.81 83 PHE A N 1
ATOM 609 C CA . PHE A 1 83 ? 15.592 -6.142 -33.241 1.00 91.81 83 PHE A CA 1
ATOM 610 C C . PHE A 1 83 ? 15.567 -4.889 -32.359 1.00 91.81 83 PHE A C 1
ATOM 612 O O . PHE A 1 83 ? 15.117 -4.975 -31.215 1.00 91.81 83 PHE A O 1
ATOM 619 N N . ALA A 1 84 ? 15.971 -3.735 -32.896 1.00 88.69 84 ALA A N 1
ATOM 620 C CA . ALA A 1 84 ? 15.977 -2.464 -32.178 1.00 88.69 84 ALA A CA 1
ATOM 621 C C . ALA A 1 84 ? 14.577 -2.092 -31.663 1.00 88.69 84 ALA A C 1
ATOM 623 O O . ALA A 1 84 ? 14.422 -1.761 -30.490 1.00 88.69 84 ALA A O 1
ATOM 624 N N . GLY A 1 85 ? 13.538 -2.253 -32.489 1.00 93.31 85 GLY A N 1
ATOM 625 C CA . GLY A 1 85 ? 12.147 -2.019 -32.102 1.00 93.31 85 GLY A CA 1
ATOM 626 C C . GLY A 1 85 ? 11.682 -2.924 -30.958 1.00 93.31 85 GLY A C 1
ATOM 627 O O . GLY A 1 85 ? 11.047 -2.452 -30.016 1.00 93.31 85 GLY A O 1
ATOM 628 N N . ARG A 1 86 ? 12.051 -4.215 -30.972 1.00 93.62 86 ARG A N 1
ATOM 629 C CA . ARG A 1 86 ? 11.748 -5.136 -29.859 1.00 93.62 86 ARG A CA 1
ATOM 630 C C . ARG A 1 86 ? 12.485 -4.755 -28.577 1.00 93.62 86 ARG A C 1
ATOM 632 O O . ARG A 1 86 ? 11.879 -4.803 -27.508 1.00 93.62 86 ARG A O 1
ATOM 639 N N . GLN A 1 87 ? 13.765 -4.392 -28.665 1.00 95.00 87 GLN A N 1
ATOM 640 C CA . GLN A 1 87 ? 14.539 -3.945 -27.502 1.00 95.00 87 GLN A CA 1
ATOM 641 C C . GLN A 1 87 ? 13.950 -2.655 -26.914 1.00 95.00 87 GLN A C 1
ATOM 643 O O . GLN A 1 87 ? 13.722 -2.577 -25.707 1.00 95.00 87 GLN A O 1
ATOM 648 N N . TRP A 1 88 ? 13.598 -1.689 -27.768 1.00 91.06 88 TRP A N 1
ATOM 649 C CA . TRP A 1 88 ? 12.950 -0.443 -27.364 1.00 91.06 88 TRP A CA 1
ATOM 650 C C . TRP A 1 88 ? 11.579 -0.675 -26.717 1.00 91.06 88 TRP A C 1
ATOM 652 O O . TRP A 1 88 ? 11.284 -0.108 -25.665 1.00 91.06 88 TRP A O 1
ATOM 662 N N . GLY A 1 89 ? 10.759 -1.561 -27.292 1.00 95.94 89 GLY A N 1
ATOM 663 C CA . GLY A 1 89 ? 9.469 -1.954 -26.721 1.00 95.94 89 GLY A CA 1
ATOM 664 C C . GLY A 1 89 ? 9.608 -2.524 -25.308 1.00 95.94 89 GLY A C 1
ATOM 665 O O . GLY A 1 89 ? 8.934 -2.061 -24.389 1.00 95.94 89 GLY A O 1
ATOM 666 N N . ARG A 1 90 ? 10.556 -3.451 -25.100 1.00 94.94 90 ARG A N 1
ATOM 667 C CA . ARG A 1 90 ? 10.855 -4.004 -23.766 1.00 94.94 90 ARG A CA 1
ATOM 668 C C . ARG A 1 90 ? 11.312 -2.926 -22.785 1.00 94.94 90 ARG A C 1
ATOM 670 O O . ARG A 1 90 ? 10.856 -2.922 -21.644 1.00 94.94 90 ARG A O 1
ATOM 677 N N . ALA A 1 91 ? 12.188 -2.015 -23.210 1.00 89.56 91 ALA A N 1
ATOM 678 C CA . ALA A 1 91 ? 12.668 -0.926 -22.361 1.00 89.56 91 ALA A CA 1
ATOM 679 C C . ALA A 1 91 ? 11.516 -0.006 -21.920 1.00 89.56 91 ALA A C 1
ATOM 681 O O . ALA A 1 91 ? 11.362 0.269 -20.727 1.00 89.56 91 ALA A O 1
ATOM 682 N N . LYS A 1 92 ? 10.649 0.395 -22.858 1.00 95.06 92 LYS A N 1
ATOM 683 C CA . LYS A 1 92 ? 9.458 1.210 -22.579 1.00 95.06 92 LYS A CA 1
ATOM 684 C C . LYS A 1 92 ? 8.478 0.498 -21.643 1.00 95.06 92 LYS A C 1
ATOM 686 O O . LYS A 1 92 ? 7.941 1.122 -20.729 1.00 95.06 92 LYS A O 1
ATOM 691 N N . ASP A 1 93 ? 8.262 -0.802 -21.832 1.00 95.56 93 ASP A N 1
ATOM 692 C CA . ASP A 1 93 ? 7.400 -1.599 -20.957 1.00 95.56 93 ASP A CA 1
ATOM 693 C C . ASP A 1 93 ? 7.951 -1.713 -19.537 1.00 95.56 93 ASP A C 1
ATOM 695 O O . ASP A 1 93 ? 7.194 -1.560 -18.577 1.00 95.56 93 ASP A O 1
ATOM 699 N N . THR A 1 94 ? 9.257 -1.936 -19.389 1.00 91.06 94 THR A N 1
ATOM 700 C CA . THR A 1 94 ? 9.931 -1.946 -18.085 1.00 91.06 94 THR A CA 1
ATOM 701 C C . THR A 1 94 ? 9.799 -0.594 -17.390 1.00 91.06 94 THR A C 1
ATOM 703 O O . THR A 1 94 ? 9.382 -0.546 -16.232 1.00 91.06 94 THR A O 1
ATOM 706 N N . ALA A 1 95 ? 10.051 0.509 -18.102 1.00 88.12 95 ALA A N 1
ATOM 707 C CA . ALA A 1 95 ? 9.891 1.858 -17.562 1.00 88.12 95 ALA A CA 1
ATOM 708 C C . ALA A 1 95 ? 8.444 2.127 -17.111 1.00 88.12 95 ALA A C 1
ATOM 710 O O . ALA A 1 95 ? 8.207 2.594 -15.996 1.00 88.12 95 ALA A O 1
ATOM 711 N N . ARG A 1 96 ? 7.455 1.750 -17.932 1.00 95.50 96 ARG A N 1
ATOM 712 C CA . ARG A 1 96 ? 6.028 1.876 -17.601 1.00 95.50 96 ARG A CA 1
ATOM 713 C C . ARG A 1 96 ? 5.640 1.048 -16.375 1.00 95.50 96 ARG A C 1
ATOM 715 O O . ARG A 1 96 ? 4.906 1.541 -15.521 1.00 95.50 96 ARG A O 1
ATOM 722 N N . LYS A 1 97 ? 6.118 -0.197 -16.270 1.00 95.12 97 LYS A N 1
ATOM 723 C CA . LYS A 1 97 ? 5.885 -1.057 -15.096 1.00 95.12 97 LYS A CA 1
ATOM 724 C C . LYS A 1 97 ? 6.476 -0.436 -13.830 1.00 95.12 97 LYS A C 1
ATOM 726 O O . LYS A 1 97 ? 5.775 -0.378 -12.824 1.00 95.12 97 LYS A O 1
ATOM 731 N N . GLY A 1 98 ? 7.706 0.080 -13.898 1.00 87.75 98 GLY A N 1
ATOM 732 C CA . GLY A 1 98 ? 8.356 0.774 -12.783 1.00 87.75 98 GLY A CA 1
ATOM 733 C C . GLY A 1 98 ? 7.587 2.018 -12.335 1.00 87.75 98 GLY A C 1
ATOM 734 O O . GLY A 1 98 ? 7.285 2.165 -11.152 1.00 87.75 98 GLY A O 1
ATOM 735 N N . TYR A 1 99 ? 7.174 2.863 -13.284 1.00 91.75 99 TYR A N 1
ATOM 736 C CA . TYR A 1 99 ? 6.338 4.032 -13.000 1.00 91.75 99 TYR A CA 1
ATOM 737 C C . TYR A 1 99 ? 5.010 3.646 -12.332 1.00 91.75 99 TYR A C 1
ATOM 739 O O . TYR A 1 99 ? 4.637 4.209 -11.302 1.00 91.75 99 TYR A O 1
ATOM 747 N N . ASN A 1 100 ? 4.304 2.651 -12.880 1.00 94.19 100 ASN A N 1
ATOM 748 C CA . ASN A 1 100 ? 3.033 2.188 -12.324 1.00 94.19 100 ASN A CA 1
ATOM 749 C C . ASN A 1 100 ? 3.195 1.587 -10.925 1.00 94.19 100 ASN A C 1
ATOM 751 O O . ASN A 1 100 ? 2.342 1.822 -10.070 1.00 94.19 100 ASN A O 1
ATOM 755 N N . PHE A 1 101 ? 4.283 0.852 -10.680 1.00 95.19 101 PHE A N 1
ATOM 756 C CA . PHE A 1 101 ? 4.623 0.348 -9.354 1.00 95.19 101 PHE A CA 1
ATOM 757 C C . PHE A 1 101 ? 4.833 1.501 -8.368 1.00 95.19 101 PHE A C 1
ATOM 759 O O . PHE A 1 101 ? 4.155 1.546 -7.345 1.00 95.19 101 PHE A O 1
ATOM 766 N N . GLY A 1 102 ? 5.692 2.473 -8.693 1.00 85.19 102 GLY A N 1
ATOM 767 C CA . GLY A 1 102 ? 5.956 3.623 -7.821 1.00 85.19 102 GLY A CA 1
ATOM 768 C C . GLY A 1 102 ? 4.693 4.437 -7.524 1.00 85.19 102 GLY A C 1
ATOM 769 O O . GLY A 1 102 ? 4.376 4.705 -6.365 1.00 85.19 102 GLY A O 1
ATOM 770 N N . ARG A 1 103 ? 3.900 4.745 -8.558 1.00 93.44 103 ARG A N 1
ATOM 771 C CA . ARG A 1 103 ? 2.608 5.433 -8.407 1.00 93.44 103 ARG A CA 1
ATOM 772 C C . ARG A 1 103 ? 1.639 4.643 -7.524 1.00 93.44 103 ARG A C 1
ATOM 774 O O . ARG A 1 103 ? 0.958 5.229 -6.684 1.00 93.44 103 ARG A O 1
ATOM 781 N N . GLY A 1 104 ? 1.570 3.326 -7.716 1.00 94.06 104 GLY A N 1
ATOM 782 C CA . GLY A 1 104 ? 0.754 2.431 -6.901 1.00 94.06 104 GLY A CA 1
ATOM 783 C C . GLY A 1 104 ? 1.190 2.423 -5.437 1.00 94.06 104 GLY A C 1
ATOM 784 O O . GLY A 1 104 ? 0.340 2.497 -4.557 1.00 94.06 104 GLY A O 1
ATOM 785 N N . ALA A 1 105 ? 2.499 2.408 -5.171 1.00 91.12 105 ALA A N 1
ATOM 786 C CA . ALA A 1 105 ? 3.050 2.448 -3.818 1.00 91.12 105 ALA A CA 1
ATOM 787 C C . ALA A 1 105 ? 2.693 3.747 -3.087 1.00 91.12 105 ALA A C 1
ATOM 789 O O . ALA A 1 105 ? 2.193 3.684 -1.970 1.00 91.12 105 ALA A O 1
ATOM 790 N N . VAL A 1 106 ? 2.843 4.910 -3.733 1.00 90.12 106 VAL A N 1
ATOM 791 C CA . VAL A 1 106 ? 2.459 6.208 -3.144 1.00 90.12 106 VAL A CA 1
ATOM 792 C C . VAL A 1 106 ? 0.969 6.240 -2.787 1.00 90.12 106 VAL A C 1
ATOM 794 O O . VAL A 1 106 ? 0.600 6.610 -1.673 1.00 90.12 106 VAL A O 1
ATOM 797 N N . ARG A 1 107 ? 0.097 5.796 -3.701 1.00 96.19 107 ARG A N 1
ATOM 798 C CA . ARG A 1 107 ? -1.354 5.722 -3.446 1.00 96.19 107 ARG A CA 1
ATOM 799 C C . ARG A 1 107 ? -1.713 4.691 -2.372 1.00 96.19 107 ARG A C 1
ATOM 801 O O . ARG A 1 107 ? -2.622 4.921 -1.573 1.00 96.19 107 ARG A O 1
ATOM 808 N N . GLY A 1 108 ? -0.985 3.576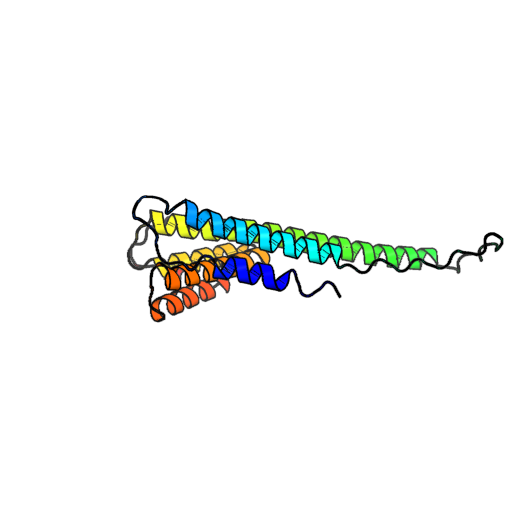 -2.329 1.00 95.50 108 GLY A N 1
ATOM 809 C CA . GLY A 1 108 ? -1.110 2.557 -1.291 1.00 95.50 108 GLY A CA 1
ATOM 810 C C . GLY A 1 108 ? -0.767 3.101 0.090 1.00 95.50 108 GLY A C 1
ATOM 811 O O . GLY A 1 108 ? -1.563 2.954 1.012 1.00 95.50 108 GLY A O 1
ATOM 812 N N . THR A 1 109 ? 0.351 3.817 0.215 1.00 93.19 109 THR A N 1
ATOM 813 C CA . THR A 1 109 ? 0.734 4.522 1.446 1.00 93.19 109 THR A CA 1
ATOM 814 C C . THR A 1 109 ? -0.342 5.513 1.883 1.00 93.19 109 THR A C 1
ATOM 816 O O . THR A 1 109 ? -0.744 5.489 3.044 1.00 93.19 109 THR A O 1
ATOM 819 N N . GLY A 1 110 ? -0.876 6.322 0.960 1.00 87.38 110 GLY A N 1
ATOM 820 C CA . GLY A 1 110 ? -1.988 7.232 1.261 1.00 87.38 110 GLY A CA 1
ATOM 821 C C . GLY A 1 110 ? -3.236 6.504 1.776 1.00 87.38 110 GLY A C 1
ATOM 822 O O . GLY A 1 110 ? -3.866 6.945 2.728 1.00 87.38 110 GLY A O 1
ATOM 823 N N . SER A 1 111 ? -3.553 5.332 1.218 1.00 98.12 111 SER A N 1
ATOM 824 C CA . SER A 1 111 ? -4.682 4.509 1.680 1.00 98.12 111 SER A CA 1
ATOM 825 C C . SER A 1 111 ? -4.469 3.959 3.096 1.00 98.12 111 SER A C 1
ATOM 827 O O . SER A 1 111 ? -5.406 3.935 3.894 1.00 98.12 111 SER A O 1
ATOM 829 N N . MET A 1 112 ? -3.239 3.549 3.424 1.00 97.81 112 MET A N 1
ATOM 830 C CA . MET A 1 112 ? -2.873 3.107 4.775 1.00 97.81 112 MET A CA 1
ATOM 831 C C . MET A 1 112 ? -2.955 4.259 5.783 1.00 97.81 112 MET A C 1
ATOM 833 O O . MET A 1 112 ? -3.479 4.074 6.880 1.00 97.81 112 MET A O 1
ATOM 837 N N . TYR A 1 113 ? -2.486 5.449 5.397 1.00 94.44 113 TYR A N 1
ATOM 838 C CA . TYR A 1 113 ? -2.581 6.654 6.218 1.00 94.44 113 TYR A CA 1
ATOM 839 C C . TYR A 1 113 ? -4.036 7.052 6.482 1.00 94.44 113 TYR A C 1
ATOM 841 O O . TYR A 1 113 ? -4.408 7.244 7.635 1.00 94.44 113 TYR A O 1
ATOM 849 N N . ASN A 1 114 ? -4.882 7.084 5.449 1.00 96.81 114 ASN A N 1
ATOM 850 C CA . ASN A 1 114 ? -6.304 7.401 5.606 1.00 96.81 114 ASN A CA 1
ATOM 851 C C . ASN A 1 114 ? -7.002 6.397 6.530 1.00 96.81 114 ASN A C 1
ATOM 853 O O . ASN A 1 114 ? -7.780 6.783 7.392 1.00 96.81 114 ASN A O 1
ATOM 857 N N . ALA A 1 115 ? -6.684 5.103 6.413 1.00 97.69 115 ALA A N 1
ATOM 858 C CA . ALA A 1 115 ? -7.246 4.105 7.314 1.00 97.69 115 ALA A CA 1
ATOM 859 C C . ALA A 1 115 ? -6.818 4.304 8.775 1.00 97.69 115 ALA A C 1
ATOM 861 O O . ALA A 1 115 ? -7.634 4.106 9.671 1.00 97.69 115 ALA A O 1
ATOM 862 N N . TYR A 1 116 ? -5.571 4.714 9.010 1.00 93.00 116 TYR A N 1
ATOM 863 C CA . TYR A 1 116 ? -5.094 5.084 10.338 1.00 93.00 116 TYR A CA 1
ATOM 864 C C . TYR A 1 116 ? -5.779 6.356 10.860 1.00 93.00 116 TYR A C 1
ATOM 866 O O . TYR A 1 116 ? -6.221 6.372 12.005 1.00 93.00 116 TYR A O 1
ATOM 874 N N . SER A 1 117 ? -5.903 7.389 10.024 1.00 95.25 117 SER A N 1
ATOM 875 C CA . SER A 1 117 ? -6.576 8.644 10.370 1.00 95.25 117 SER A CA 1
ATOM 876 C C . SER A 1 117 ? -8.028 8.394 10.767 1.00 95.25 117 SER A C 1
ATOM 878 O O . SER A 1 117 ? -8.434 8.786 11.853 1.00 95.25 117 SER A O 1
ATOM 880 N N . ASP A 1 118 ? -8.778 7.647 9.958 1.00 97.94 118 ASP A N 1
ATOM 881 C CA . ASP A 1 118 ? -10.170 7.303 10.255 1.00 97.94 118 ASP A CA 1
ATOM 882 C C . ASP A 1 118 ? -10.297 6.429 11.508 1.00 97.94 118 ASP A C 1
ATOM 884 O O . ASP A 1 118 ? -11.235 6.591 12.276 1.00 97.94 118 ASP A O 1
ATOM 888 N N . MET A 1 119 ? -9.349 5.517 11.761 1.00 96.81 119 MET A N 1
ATOM 889 C CA . MET A 1 119 ? -9.319 4.742 13.009 1.00 96.81 119 MET A CA 1
ATOM 890 C C . MET A 1 119 ? -9.173 5.656 14.229 1.00 96.81 119 MET A C 1
ATOM 892 O O . MET A 1 119 ? -9.800 5.423 15.265 1.00 96.81 119 MET A O 1
ATOM 896 N N . LYS A 1 120 ? -8.319 6.679 14.118 1.00 95.44 120 LYS A N 1
ATOM 897 C CA . LYS A 1 120 ? -8.082 7.664 15.175 1.00 95.44 120 LYS A CA 1
ATOM 898 C C . LYS A 1 120 ? -9.278 8.591 15.365 1.00 95.44 120 LYS A C 1
ATOM 900 O O . LYS A 1 120 ? -9.641 8.835 16.510 1.00 95.44 120 LYS A O 1
ATOM 905 N N . ASP A 1 121 ? -9.874 9.048 14.271 1.00 96.94 121 ASP A N 1
ATOM 906 C CA . ASP A 1 121 ? -11.051 9.916 14.247 1.00 96.94 121 ASP A CA 1
ATOM 907 C C . ASP A 1 121 ? -12.295 9.203 14.798 1.00 96.94 121 ASP A C 1
ATOM 909 O O . ASP A 1 121 ? -12.948 9.696 15.713 1.00 96.94 121 ASP A O 1
ATOM 913 N N . ALA A 1 122 ? -12.561 7.977 14.336 1.00 96.69 122 ALA A N 1
ATOM 914 C CA . ALA A 1 122 ? -13.700 7.184 14.788 1.00 96.69 122 ALA A CA 1
ATOM 915 C C . ALA A 1 122 ? -13.636 6.846 16.285 1.00 96.69 122 ALA A C 1
ATOM 917 O O . ALA A 1 122 ? -14.681 6.667 16.913 1.00 96.69 122 ALA A O 1
ATOM 918 N N . ASN A 1 123 ? -12.421 6.682 16.834 1.00 96.25 123 ASN A N 1
ATOM 919 C CA . ASN A 1 123 ? -12.156 6.320 18.233 1.00 96.25 123 ASN A CA 1
ATOM 920 C C . ASN A 1 123 ? -13.094 5.207 18.760 1.00 96.25 123 ASN A C 1
ATOM 922 O O . ASN A 1 123 ? -13.614 5.258 19.878 1.00 96.25 123 ASN A O 1
ATOM 926 N N . TRP A 1 124 ? -13.363 4.205 17.916 1.00 97.38 124 TRP A N 1
ATOM 927 C CA . TRP A 1 124 ? -14.434 3.238 18.145 1.00 97.38 124 TRP A CA 1
ATOM 928 C C . TRP A 1 124 ? -13.905 1.929 18.723 1.00 97.38 124 TRP A C 1
ATOM 930 O O . TRP A 1 124 ? -12.936 1.347 18.222 1.00 97.38 124 TRP A O 1
ATOM 940 N N . LYS A 1 125 ? -14.572 1.412 19.757 1.00 94.75 125 LYS A N 1
ATOM 941 C CA . LYS A 1 125 ? -14.161 0.170 20.427 1.00 94.75 125 LYS A CA 1
ATOM 942 C C . LYS A 1 125 ? -14.178 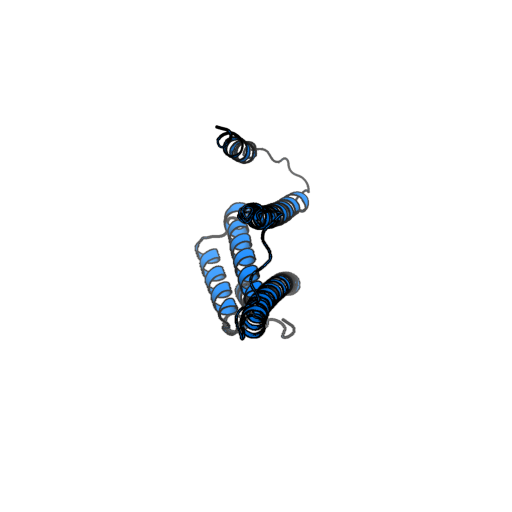-1.014 19.453 1.00 94.75 125 LYS A C 1
ATOM 944 O O . LYS A 1 125 ? -15.155 -1.216 18.736 1.00 94.75 125 LYS A O 1
ATOM 949 N N . LYS A 1 126 ? -13.116 -1.832 19.490 1.00 93.12 126 LYS A N 1
ATOM 950 C CA . LYS A 1 126 ? -12.959 -3.064 18.687 1.00 93.12 126 LYS A CA 1
ATOM 951 C C . LYS A 1 126 ? -13.045 -2.835 17.167 1.00 93.12 126 LYS A C 1
ATOM 953 O O . LYS A 1 126 ? -13.517 -3.702 16.437 1.00 93.12 126 LYS A O 1
ATOM 958 N N . SER A 1 127 ? -12.640 -1.653 16.696 1.00 96.25 127 SER A N 1
ATOM 959 C CA . SER A 1 127 ? -12.623 -1.297 15.268 1.00 96.25 127 SER A CA 1
ATOM 960 C C . SER A 1 127 ? -11.244 -1.431 14.616 1.00 96.25 127 SER A C 1
ATOM 962 O O . SER A 1 127 ? -11.132 -1.319 13.398 1.00 96.25 127 SER A O 1
ATOM 964 N N . ASP A 1 128 ? -10.200 -1.725 15.392 1.00 94.19 128 ASP A N 1
ATOM 965 C CA . ASP A 1 128 ? -8.814 -1.865 14.938 1.00 94.19 128 ASP A CA 1
ATOM 966 C C . ASP A 1 128 ? -8.719 -2.774 13.705 1.00 94.19 128 ASP A C 1
ATOM 968 O O . ASP A 1 128 ? -8.286 -2.340 12.633 1.00 94.19 128 ASP A O 1
ATOM 972 N N . LYS A 1 129 ? -9.226 -4.007 13.804 1.00 97.19 129 LYS A N 1
ATOM 973 C CA . LYS A 1 129 ? -9.143 -5.010 12.726 1.00 97.19 129 LYS A CA 1
ATOM 974 C C . LYS A 1 129 ? -9.878 -4.589 11.460 1.00 97.19 129 LYS A C 1
ATOM 976 O O . LYS A 1 129 ? -9.433 -4.917 10.360 1.00 97.19 129 LYS A O 1
ATOM 981 N N . TYR A 1 130 ? -10.962 -3.826 11.599 1.00 98.25 130 TYR A N 1
ATOM 982 C CA . TYR A 1 130 ? -11.667 -3.244 10.461 1.00 98.25 130 TYR A CA 1
ATOM 983 C C . TYR A 1 130 ? -10.766 -2.277 9.696 1.00 98.25 130 TYR A C 1
ATOM 985 O O . TYR A 1 130 ? -10.582 -2.435 8.489 1.00 98.25 130 TYR A O 1
ATOM 993 N N . PHE A 1 131 ? -10.145 -1.323 10.390 1.00 98.25 131 PHE A N 1
ATOM 994 C CA . PHE A 1 131 ? -9.279 -0.335 9.751 1.00 98.25 131 PHE A CA 1
ATOM 995 C C . PHE A 1 131 ? -7.990 -0.951 9.192 1.00 98.25 131 PHE A C 1
ATOM 997 O O . PHE A 1 131 ? -7.559 -0.567 8.103 1.00 98.25 131 PHE A O 1
ATOM 1004 N N . HIS A 1 132 ? -7.434 -1.971 9.853 1.00 97.69 132 HIS A N 1
ATOM 1005 C CA . HIS A 1 132 ? -6.329 -2.781 9.328 1.00 97.69 132 HIS A CA 1
ATOM 1006 C C . HIS A 1 132 ? -6.677 -3.450 7.991 1.00 97.69 132 HIS A C 1
ATOM 1008 O O . HIS A 1 132 ? -5.945 -3.303 7.003 1.00 97.69 132 HIS A O 1
ATOM 1014 N N . ALA A 1 133 ? -7.820 -4.141 7.940 1.00 98.56 133 ALA A N 1
ATOM 1015 C CA . ALA A 1 133 ? -8.298 -4.798 6.731 1.00 98.56 133 ALA A CA 1
ATOM 1016 C C . ALA A 1 133 ? -8.652 -3.783 5.633 1.00 98.56 133 ALA A C 1
ATOM 1018 O O . ALA A 1 133 ? -8.253 -3.964 4.484 1.00 98.56 133 ALA A O 1
ATOM 1019 N N . ARG A 1 134 ? -9.346 -2.689 5.969 1.00 98.56 134 ARG A N 1
ATOM 1020 C CA . ARG A 1 134 ? -9.772 -1.655 5.013 1.00 98.56 134 ARG A CA 1
ATOM 1021 C C . ARG A 1 134 ? -8.584 -0.920 4.396 1.00 98.56 134 ARG A C 1
ATOM 1023 O O . ARG A 1 134 ? -8.548 -0.748 3.181 1.00 98.56 134 ARG A O 1
ATOM 1030 N N . GLY A 1 135 ? -7.589 -0.543 5.203 1.00 98.38 135 GLY A N 1
ATOM 1031 C CA . GLY A 1 135 ? -6.357 0.081 4.714 1.00 98.38 135 GLY A CA 1
ATOM 1032 C C . GLY A 1 135 ? -5.608 -0.823 3.739 1.00 98.38 135 GLY A C 1
ATOM 1033 O O . GLY A 1 135 ? -5.285 -0.399 2.631 1.00 98.38 135 GLY A O 1
ATOM 1034 N N . ASN A 1 136 ? -5.417 -2.095 4.106 1.00 98.69 136 ASN A N 1
ATOM 1035 C CA . ASN A 1 136 ? -4.751 -3.074 3.247 1.00 98.69 136 ASN A CA 1
ATOM 1036 C C . ASN A 1 136 ? -5.543 -3.378 1.966 1.00 98.69 136 ASN A C 1
ATOM 1038 O O . ASN A 1 136 ? -4.939 -3.506 0.901 1.00 98.69 136 ASN A O 1
ATOM 1042 N N . TYR A 1 137 ? -6.874 -3.469 2.054 1.00 98.75 137 TYR A N 1
ATOM 1043 C CA . TYR A 1 137 ? -7.753 -3.658 0.901 1.00 98.75 137 TYR A CA 1
ATOM 1044 C C . TYR A 1 137 ? -7.614 -2.494 -0.078 1.00 98.75 137 TYR A C 1
ATOM 1046 O O . TYR A 1 137 ? -7.244 -2.712 -1.230 1.00 98.75 137 TYR A O 1
ATOM 1054 N N . ASN A 1 138 ? -7.816 -1.260 0.393 1.00 98.62 138 ASN A N 1
ATOM 1055 C CA . ASN A 1 138 ? -7.724 -0.054 -0.429 1.00 98.62 138 ASN A CA 1
ATOM 1056 C C . ASN A 1 138 ? -6.326 0.117 -1.031 1.00 98.62 138 ASN A C 1
ATOM 1058 O O . ASN A 1 138 ? -6.192 0.441 -2.209 1.00 98.62 138 ASN A O 1
ATOM 1062 N N . ALA A 1 139 ? -5.278 -0.151 -0.249 1.00 98.38 139 ALA A N 1
ATOM 1063 C CA . ALA A 1 139 ? -3.908 -0.080 -0.729 1.00 98.38 139 ALA A CA 1
ATOM 1064 C C . ALA A 1 139 ? -3.629 -1.109 -1.837 1.00 98.38 139 ALA A C 1
ATOM 1066 O O . ALA A 1 139 ? -3.032 -0.764 -2.857 1.00 98.38 139 ALA A O 1
ATOM 1067 N N . ALA A 1 140 ? -4.103 -2.349 -1.684 1.00 98.50 140 ALA A N 1
ATOM 1068 C CA . ALA A 1 140 ? -3.935 -3.400 -2.684 1.00 98.50 140 ALA A CA 1
ATOM 1069 C C . ALA A 1 140 ? -4.673 -3.107 -4.005 1.00 98.50 140 ALA A C 1
ATOM 1071 O O . ALA A 1 140 ? -4.198 -3.533 -5.060 1.00 98.50 140 ALA A O 1
ATOM 1072 N N . GLN A 1 141 ? -5.762 -2.323 -3.983 1.00 98.44 141 GLN A N 1
ATOM 1073 C CA . GLN A 1 141 ? -6.453 -1.879 -5.206 1.00 98.44 141 GLN A CA 1
ATOM 1074 C C . GLN A 1 141 ? -5.576 -0.988 -6.105 1.00 98.44 141 GLN A C 1
ATOM 1076 O O . GLN A 1 141 ? -5.820 -0.890 -7.306 1.00 98.44 141 GLN A O 1
ATOM 1081 N N . HIS A 1 142 ? -4.510 -0.378 -5.570 1.00 97.94 142 HIS A N 1
ATOM 1082 C CA . HIS A 1 142 ? -3.553 0.415 -6.361 1.00 97.94 142 HIS A CA 1
ATOM 1083 C C . HIS A 1 142 ? -2.482 -0.438 -7.063 1.00 97.94 142 HIS A C 1
ATOM 1085 O O . HIS A 1 142 ? -1.483 0.089 -7.560 1.00 97.94 142 HIS A O 1
ATOM 1091 N N . GLY A 1 143 ? -2.680 -1.757 -7.129 1.00 97.69 143 GLY A N 1
ATOM 1092 C CA . GLY A 1 143 ? -1.822 -2.695 -7.846 1.00 97.69 143 GLY A CA 1
ATOM 1093 C C . GLY A 1 143 ? -0.593 -3.148 -7.045 1.00 97.69 143 GLY A C 1
ATOM 1094 O O . GLY A 1 143 ? -0.539 -2.978 -5.824 1.00 97.69 143 GLY A O 1
ATOM 1095 N N . PRO A 1 144 ? 0.425 -3.729 -7.713 1.00 97.50 144 PRO A N 1
ATOM 1096 C CA . PRO A 1 144 ? 1.559 -4.366 -7.037 1.00 97.50 144 PRO A CA 1
ATOM 1097 C C . PRO A 1 144 ? 2.324 -3.446 -6.079 1.00 97.50 144 PRO A C 1
ATOM 1099 O O . PRO A 1 144 ? 2.704 -3.874 -4.992 1.00 97.50 144 PRO A O 1
ATOM 1102 N N . GLY A 1 145 ? 2.505 -2.173 -6.447 1.00 92.88 145 GLY A N 1
ATOM 1103 C CA . GLY A 1 145 ? 3.158 -1.191 -5.581 1.00 92.88 145 GLY A CA 1
ATOM 1104 C C . GLY A 1 145 ? 2.347 -0.866 -4.331 1.00 92.88 145 GLY A C 1
ATOM 1105 O O . GLY A 1 145 ? 2.903 -0.784 -3.241 1.00 92.88 145 GLY A O 1
ATOM 1106 N N . GLY A 1 146 ? 1.024 -0.742 -4.463 1.00 97.25 146 GLY A N 1
ATOM 1107 C CA . GLY A 1 146 ? 0.151 -0.481 -3.321 1.00 97.25 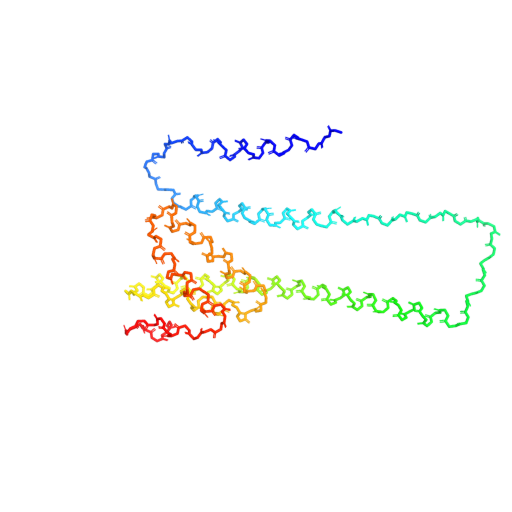146 GLY A CA 1
ATOM 1108 C C . GLY A 1 146 ? 0.081 -1.670 -2.363 1.00 97.25 146 GLY A C 1
ATOM 1109 O O . GLY A 1 146 ? 0.154 -1.495 -1.148 1.00 97.25 146 GLY A O 1
ATOM 1110 N N . ARG A 1 147 ? 0.060 -2.892 -2.908 1.00 98.56 147 ARG A N 1
ATOM 1111 C CA . ARG A 1 147 ? 0.149 -4.135 -2.132 1.00 98.56 147 ARG A CA 1
ATOM 1112 C C . ARG A 1 147 ? 1.486 -4.253 -1.382 1.00 98.56 147 ARG A C 1
ATOM 1114 O O . ARG A 1 147 ? 1.485 -4.636 -0.215 1.00 98.56 147 ARG A O 1
ATOM 1121 N N . TRP A 1 148 ? 2.598 -3.876 -2.021 1.00 97.94 148 TRP A N 1
ATOM 1122 C CA . TRP A 1 148 ? 3.918 -3.792 -1.382 1.00 97.94 148 TRP A CA 1
ATOM 1123 C C . TRP A 1 148 ? 3.942 -2.759 -0.246 1.00 97.94 148 TRP A C 1
ATOM 1125 O O . TRP A 1 148 ? 4.410 -3.065 0.850 1.00 97.94 148 TRP A O 1
ATOM 1135 N N . ALA A 1 149 ? 3.388 -1.563 -0.473 1.00 91.88 149 ALA A N 1
ATOM 1136 C CA . ALA A 1 149 ? 3.324 -0.514 0.543 1.00 91.88 149 ALA A CA 1
ATOM 1137 C C . ALA A 1 149 ? 2.504 -0.963 1.762 1.00 91.88 149 ALA A C 1
ATOM 1139 O O . ALA A 1 149 ? 2.954 -0.812 2.897 1.00 91.88 149 ALA A O 1
ATOM 1140 N N . ALA A 1 150 ? 1.344 -1.585 1.529 1.00 96.69 150 ALA A N 1
ATOM 1141 C CA . ALA A 1 150 ? 0.497 -2.138 2.582 1.00 96.69 150 ALA A CA 1
ATOM 1142 C C . ALA A 1 150 ? 1.250 -3.147 3.460 1.00 96.69 150 ALA A C 1
ATOM 1144 O O . ALA A 1 150 ? 1.196 -3.069 4.683 1.00 96.69 150 ALA A O 1
ATOM 1145 N N . GLU A 1 151 ? 2.008 -4.059 2.844 1.00 95.00 151 GLU A N 1
ATOM 1146 C CA . GLU A 1 151 ? 2.831 -5.032 3.564 1.00 95.00 151 GLU A CA 1
ATOM 1147 C C . GLU A 1 151 ? 3.905 -4.377 4.428 1.00 95.00 151 GLU A C 1
ATOM 1149 O O . GLU A 1 151 ? 3.993 -4.675 5.620 1.00 95.00 151 GLU A O 1
ATOM 1154 N N . LYS A 1 152 ? 4.697 -3.463 3.861 1.00 94.31 152 LYS A N 1
ATOM 1155 C CA . LYS A 1 152 ? 5.780 -2.818 4.614 1.00 94.31 152 LYS A CA 1
ATOM 1156 C C . LYS A 1 152 ? 5.257 -1.968 5.764 1.00 94.31 152 LYS A C 1
ATOM 1158 O O . LYS A 1 152 ? 5.813 -2.038 6.856 1.00 94.31 152 LYS A O 1
ATOM 1163 N N . ILE A 1 153 ? 4.172 -1.229 5.549 1.00 88.19 153 ILE A N 1
ATOM 1164 C CA . ILE A 1 153 ? 3.568 -0.388 6.587 1.00 88.19 153 ILE A CA 1
ATOM 1165 C C . ILE A 1 153 ? 2.933 -1.249 7.687 1.00 88.19 153 ILE A C 1
ATOM 1167 O O . ILE A 1 153 ? 3.117 -0.950 8.864 1.00 88.19 153 ILE A O 1
ATOM 1171 N N . SER A 1 154 ? 2.245 -2.343 7.338 1.00 91.25 154 SER A N 1
ATOM 1172 C CA . SER A 1 154 ? 1.700 -3.283 8.327 1.00 91.25 154 SER A CA 1
ATOM 1173 C C . SER A 1 154 ? 2.793 -3.901 9.202 1.00 91.25 154 SER A C 1
ATOM 1175 O O . SER A 1 154 ? 2.655 -3.889 10.422 1.00 91.25 154 SER A O 1
ATOM 1177 N N . ASN A 1 155 ? 3.890 -4.377 8.605 1.00 86.69 155 ASN A N 1
ATOM 1178 C CA . ASN A 1 155 ? 4.990 -4.990 9.357 1.00 86.69 155 ASN A CA 1
ATOM 1179 C C . ASN A 1 155 ? 5.728 -3.964 10.231 1.00 86.69 155 ASN A C 1
ATOM 1181 O O . ASN A 1 155 ? 6.103 -4.266 11.361 1.00 86.69 155 ASN A O 1
ATOM 1185 N N . ALA A 1 156 ? 5.928 -2.741 9.728 1.00 83.56 156 ALA A N 1
ATOM 1186 C CA . ALA A 1 156 ? 6.527 -1.663 10.511 1.00 83.56 156 ALA A CA 1
ATOM 1187 C C . ALA A 1 156 ? 5.655 -1.317 11.723 1.00 83.56 156 ALA A C 1
ATOM 1189 O O . ALA A 1 156 ? 6.160 -1.191 12.836 1.00 83.56 156 ALA A O 1
ATOM 1190 N N . ARG A 1 157 ? 4.336 -1.219 11.525 1.00 84.75 157 ARG A N 1
ATOM 1191 C CA . ARG A 1 157 ? 3.396 -0.955 12.612 1.00 84.75 157 ARG A CA 1
ATOM 1192 C C . ARG A 1 157 ? 3.390 -2.076 13.651 1.00 84.75 157 ARG A C 1
ATOM 1194 O O . ARG A 1 157 ? 3.460 -1.780 14.835 1.00 84.75 157 ARG A O 1
ATOM 1201 N N . GLU A 1 158 ? 3.405 -3.333 13.222 1.00 86.69 158 GLU A N 1
ATOM 1202 C CA . GLU A 1 158 ? 3.515 -4.482 14.125 1.00 86.69 158 GLU A CA 1
ATOM 1203 C C . GLU A 1 158 ? 4.812 -4.459 14.947 1.00 86.69 158 GLU A C 1
ATOM 1205 O O . GLU A 1 158 ? 4.796 -4.724 16.149 1.00 86.69 158 GLU A O 1
ATOM 1210 N N . TRP A 1 159 ? 5.938 -4.116 14.316 1.00 83.00 159 TRP A N 1
ATOM 1211 C CA . TRP A 1 159 ? 7.201 -3.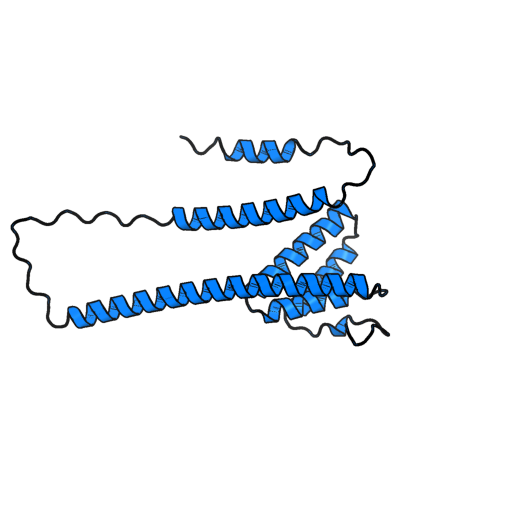961 15.030 1.00 83.00 159 TRP A CA 1
ATOM 1212 C C . TRP A 1 159 ? 7.100 -2.876 16.110 1.00 83.00 159 TRP A C 1
ATOM 1214 O O . TRP A 1 159 ? 7.524 -3.115 17.240 1.00 83.00 159 TRP A O 1
ATOM 1224 N N . MET A 1 160 ? 6.495 -1.725 15.800 1.00 74.31 160 MET A N 1
ATOM 1225 C CA . MET A 1 160 ? 6.273 -0.647 16.774 1.00 74.31 160 MET A CA 1
ATOM 1226 C C . MET A 1 160 ? 5.345 -1.098 17.912 1.00 74.31 160 MET A C 1
ATOM 1228 O O . MET A 1 160 ? 5.652 -0.892 19.084 1.00 74.31 160 MET A O 1
ATOM 1232 N N . ASP A 1 161 ? 4.223 -1.735 17.579 1.00 82.19 161 ASP A N 1
ATOM 1233 C CA . ASP A 1 161 ? 3.225 -2.180 18.554 1.00 82.19 161 ASP A CA 1
ATOM 1234 C C . ASP A 1 161 ? 3.842 -3.203 19.534 1.00 82.19 161 ASP A C 1
ATOM 1236 O O . ASP A 1 161 ? 3.673 -3.091 20.748 1.00 82.19 161 ASP A O 1
ATOM 1240 N N . ARG A 1 162 ? 4.687 -4.120 19.047 1.00 82.44 162 ARG A N 1
ATOM 1241 C CA . ARG A 1 162 ? 5.371 -5.108 19.898 1.00 82.44 162 ARG A CA 1
ATOM 1242 C C . ARG A 1 162 ? 6.546 -4.562 20.707 1.00 82.44 162 ARG A C 1
ATOM 1244 O O . ARG A 1 162 ? 6.700 -4.941 21.862 1.00 82.44 162 ARG A O 1
ATOM 1251 N N . ASN A 1 163 ? 7.410 -3.748 20.103 1.00 75.88 163 ASN A N 1
ATOM 1252 C CA . ASN A 1 163 ? 8.684 -3.364 20.727 1.00 75.88 163 ASN A CA 1
ATOM 1253 C C . ASN A 1 163 ? 8.602 -2.054 21.515 1.00 75.88 163 ASN A C 1
ATOM 1255 O O . ASN A 1 163 ? 9.450 -1.818 22.368 1.00 75.88 163 ASN A O 1
ATOM 1259 N N . ILE A 1 164 ? 7.608 -1.208 21.232 1.00 75.62 164 ILE A N 1
ATOM 1260 C CA . ILE A 1 164 ? 7.470 0.107 21.874 1.00 75.62 164 ILE A CA 1
ATOM 1261 C C . ILE A 1 164 ? 6.217 0.166 22.742 1.00 75.62 164 ILE A C 1
ATOM 1263 O O . ILE A 1 164 ? 6.286 0.658 23.863 1.00 75.62 164 ILE A O 1
ATOM 1267 N N . LYS A 1 165 ? 5.078 -0.353 22.266 1.00 75.25 165 LYS A N 1
ATOM 1268 C CA . LYS A 1 165 ? 3.825 -0.332 23.048 1.00 75.25 165 LYS A CA 1
ATOM 1269 C C . LYS A 1 165 ? 3.645 -1.546 23.956 1.00 75.25 165 LYS A C 1
ATOM 1271 O O . LYS A 1 165 ? 2.848 -1.488 24.886 1.00 75.25 165 LYS A O 1
ATOM 1276 N N . GLY A 1 166 ? 4.398 -2.618 23.706 1.00 81.19 166 GLY A N 1
ATOM 1277 C CA . GLY A 1 166 ? 4.338 -3.846 24.495 1.00 81.19 166 GLY A CA 1
ATOM 1278 C C . GLY A 1 166 ? 3.102 -4.702 24.210 1.00 81.19 166 GLY A C 1
ATOM 1279 O O . GLY A 1 166 ? 2.667 -5.447 25.088 1.00 81.19 166 GLY A O 1
ATOM 1280 N N . ASP A 1 167 ? 2.529 -4.612 23.005 1.00 83.06 167 ASP A N 1
ATOM 1281 C CA . ASP A 1 167 ? 1.360 -5.409 22.635 1.00 83.06 167 ASP A CA 1
ATOM 1282 C C . ASP A 1 167 ? 1.669 -6.914 22.653 1.00 83.06 167 ASP A C 1
ATOM 1284 O O . ASP A 1 167 ? 2.744 -7.382 22.261 1.00 83.06 167 ASP A O 1
ATOM 1288 N N . SER A 1 168 ? 0.678 -7.699 23.085 1.00 82.31 168 SER A N 1
ATOM 1289 C CA . SER A 1 168 ? 0.800 -9.157 23.142 1.00 82.31 168 SER A CA 1
ATOM 1290 C C . SER A 1 168 ? 0.945 -9.783 21.749 1.00 82.31 168 SER A C 1
ATOM 1292 O O . SER A 1 168 ? 0.376 -9.310 20.761 1.00 82.31 168 SER A O 1
ATOM 1294 N N . MET A 1 169 ? 1.624 -10.933 21.687 1.00 80.12 169 MET A N 1
ATOM 1295 C CA . MET A 1 169 ? 1.744 -11.727 20.456 1.00 80.12 169 MET A CA 1
ATOM 1296 C C . MET A 1 169 ? 0.372 -12.083 19.859 1.00 80.12 169 MET A C 1
ATOM 1298 O O . MET A 1 169 ? 0.192 -12.049 18.646 1.00 80.12 169 MET A O 1
ATOM 1302 N N . ALA A 1 170 ? -0.617 -12.389 20.704 1.00 82.06 170 ALA A N 1
ATOM 1303 C CA . ALA A 1 170 ? -1.965 -12.723 20.252 1.00 82.06 170 ALA A CA 1
ATOM 1304 C C . ALA A 1 170 ? -2.654 -11.545 19.539 1.00 82.06 170 ALA A C 1
ATOM 1306 O O . ALA A 1 170 ? -3.329 -11.754 18.530 1.00 82.06 170 ALA A O 1
ATOM 1307 N N . SER A 1 171 ? -2.454 -10.312 20.024 1.00 85.62 171 SER A N 1
ATOM 1308 C CA . SER A 1 171 ? -2.977 -9.107 19.365 1.00 85.62 171 SER A CA 1
ATOM 1309 C C . SER A 1 171 ? -2.331 -8.906 17.995 1.00 85.62 171 SER A C 1
ATOM 1311 O O . SER A 1 171 ? -3.032 -8.784 16.991 1.00 85.62 171 SER A O 1
ATOM 1313 N N . SER A 1 172 ? -0.999 -9.000 17.943 1.00 85.69 172 SER A N 1
ATOM 1314 C CA . SER A 1 172 ? -0.204 -8.869 16.714 1.00 85.69 172 SER A CA 1
ATOM 1315 C C . SER A 1 172 ? -0.602 -9.904 15.649 1.00 85.69 172 SER A C 1
ATOM 1317 O O . SER A 1 172 ? -0.806 -9.544 14.487 1.00 85.69 172 SER A O 1
ATOM 1319 N N . LEU A 1 173 ? -0.833 -11.165 16.033 1.00 88.62 173 LEU A N 1
ATOM 1320 C CA . LEU A 1 173 ? -1.316 -12.206 15.116 1.00 88.62 173 LEU A CA 1
ATOM 1321 C C . LEU A 1 173 ? -2.706 -11.893 14.550 1.00 88.62 173 LEU A C 1
ATOM 1323 O O . LEU A 1 173 ? -2.962 -12.098 13.360 1.00 88.62 173 LEU A O 1
ATOM 1327 N N . ALA A 1 174 ? -3.612 -11.385 15.385 1.00 91.44 174 ALA A N 1
ATOM 1328 C CA . ALA A 1 174 ? -4.954 -11.037 14.941 1.00 91.44 174 ALA A CA 1
ATOM 1329 C C . ALA A 1 174 ? -4.948 -9.832 13.982 1.00 91.44 174 ALA A C 1
ATOM 1331 O O . ALA A 1 174 ? -5.728 -9.799 13.026 1.00 91.44 174 ALA A O 1
ATOM 1332 N N . ASP A 1 175 ? -4.042 -8.877 14.192 1.00 91.94 175 ASP A N 1
ATOM 1333 C CA . ASP A 1 175 ? -3.855 -7.732 13.297 1.00 91.94 175 ASP A CA 1
ATOM 1334 C C . ASP A 1 175 ? -3.218 -8.152 11.974 1.00 91.94 175 ASP A C 1
ATOM 1336 O O . ASP A 1 175 ? -3.677 -7.732 10.908 1.00 91.94 175 ASP A O 1
ATOM 1340 N N . GLN A 1 176 ? -2.230 -9.053 12.001 1.00 93.81 176 GLN A N 1
ATOM 1341 C CA . GLN A 1 176 ? -1.689 -9.664 10.787 1.00 93.81 176 GLN A CA 1
ATOM 1342 C C . GLN A 1 176 ? -2.773 -10.383 9.978 1.00 93.81 176 GLN A C 1
ATOM 1344 O O . GLN A 1 176 ? -2.857 -10.188 8.764 1.00 93.81 176 GLN A O 1
ATOM 1349 N N . ALA A 1 177 ? -3.642 -11.161 10.628 1.00 97.00 177 ALA A N 1
ATOM 1350 C CA . ALA A 1 177 ? -4.735 -11.848 9.945 1.00 97.00 177 ALA A CA 1
ATOM 1351 C C . ALA A 1 177 ? -5.687 -10.860 9.244 1.00 97.00 177 ALA A C 1
ATOM 1353 O O . ALA A 1 177 ? -6.074 -11.084 8.095 1.00 97.00 177 ALA A O 1
ATOM 1354 N N . ALA A 1 178 ? -6.018 -9.739 9.895 1.00 97.69 178 ALA A N 1
ATOM 1355 C CA . ALA A 1 178 ? -6.840 -8.685 9.303 1.00 97.69 178 ALA A CA 1
ATOM 1356 C C . ALA A 1 178 ? -6.135 -7.982 8.128 1.00 97.69 178 ALA A C 1
ATOM 1358 O O . ALA A 1 178 ? -6.738 -7.798 7.066 1.00 97.69 178 ALA A O 1
ATOM 1359 N N . ASN A 1 179 ? -4.845 -7.657 8.282 1.00 97.69 179 ASN A N 1
ATOM 1360 C CA . ASN A 1 179 ? -4.019 -7.080 7.220 1.00 97.69 179 ASN A CA 1
ATOM 1361 C C . ASN A 1 179 ? -3.996 -7.995 5.982 1.00 97.69 179 ASN A C 1
ATOM 1363 O O . ASN A 1 179 ? -4.248 -7.540 4.867 1.00 97.69 179 ASN A O 1
ATOM 1367 N N . ILE A 1 180 ? -3.739 -9.295 6.173 1.00 98.00 180 ILE A N 1
ATOM 1368 C CA . ILE A 1 180 ? -3.676 -10.296 5.097 1.00 98.00 180 ILE A CA 1
ATOM 1369 C C . ILE A 1 180 ? -5.037 -10.455 4.415 1.00 98.00 180 ILE A C 1
ATOM 1371 O O . ILE A 1 180 ? -5.098 -10.458 3.184 1.00 98.00 180 ILE A O 1
ATOM 1375 N N . HIS A 1 181 ? -6.122 -10.550 5.193 1.00 98.50 181 HIS A N 1
ATOM 1376 C CA . HIS A 1 181 ? -7.485 -10.658 4.665 1.00 98.50 181 HIS A CA 1
ATOM 1377 C C . HIS A 1 181 ? -7.803 -9.499 3.719 1.00 98.50 181 HIS A C 1
ATOM 1379 O O . HIS A 1 181 ? -8.166 -9.733 2.568 1.00 98.50 181 HIS A O 1
ATOM 1385 N N . GLY A 1 182 ? -7.582 -8.260 4.167 1.00 98.44 182 GLY A N 1
ATOM 1386 C CA . GLY A 1 182 ? -7.793 -7.076 3.337 1.00 98.44 182 GLY A CA 1
ATOM 1387 C C . GLY A 1 182 ? -6.882 -7.049 2.110 1.00 98.44 182 GLY A C 1
ATOM 1388 O O . GLY A 1 182 ? -7.350 -6.873 0.987 1.00 98.44 182 GLY A O 1
ATOM 1389 N N . ARG A 1 183 ? -5.581 -7.303 2.295 1.00 98.38 183 ARG A N 1
ATOM 1390 C CA . ARG A 1 183 ? -4.577 -7.241 1.219 1.00 98.38 183 ARG A CA 1
ATOM 1391 C C . ARG A 1 183 ? -4.839 -8.253 0.102 1.00 98.38 183 ARG A C 1
ATOM 1393 O O . ARG A 1 183 ? -4.451 -8.015 -1.042 1.00 98.38 183 ARG A O 1
ATOM 1400 N N . ASN A 1 184 ? -5.480 -9.375 0.428 1.00 98.12 184 ASN A N 1
ATOM 1401 C CA . ASN A 1 184 ? -5.889 -10.416 -0.516 1.00 98.12 184 ASN A CA 1
ATOM 1402 C C . ASN A 1 184 ? -7.282 -10.179 -1.132 1.00 98.12 184 ASN A C 1
ATOM 1404 O O . ASN A 1 184 ? -7.790 -11.060 -1.818 1.00 98.12 184 ASN A O 1
ATOM 1408 N N . GLY A 1 185 ? -7.892 -9.008 -0.922 1.00 97.75 185 GLY A N 1
ATOM 1409 C CA . GLY A 1 185 ? -9.189 -8.652 -1.507 1.00 97.75 185 GLY A CA 1
ATOM 1410 C C . GLY A 1 185 ? -10.398 -9.129 -0.701 1.00 97.75 185 GLY A C 1
ATOM 1411 O O . GLY A 1 185 ? -11.527 -9.025 -1.172 1.00 97.75 185 GLY A O 1
ATOM 1412 N N . GLY A 1 186 ? -10.192 -9.643 0.512 1.00 98.12 186 GLY A N 1
ATOM 1413 C CA . GLY A 1 186 ? -11.281 -10.006 1.407 1.00 98.12 186 GLY A CA 1
ATOM 1414 C C . GLY A 1 186 ? -12.066 -8.776 1.864 1.00 98.12 186 GLY A C 1
ATOM 1415 O O . GLY A 1 186 ? -11.490 -7.726 2.141 1.00 98.12 186 GLY A O 1
ATOM 1416 N N . ASN A 1 187 ? -13.389 -8.918 1.990 1.00 98.00 187 ASN A N 1
ATOM 1417 C CA . ASN A 1 187 ? -14.272 -7.836 2.430 1.00 98.00 187 ASN A CA 1
ATOM 1418 C C . ASN A 1 187 ? -13.893 -7.356 3.852 1.00 98.00 187 ASN A C 1
ATOM 1420 O O . ASN A 1 187 ? -14.018 -8.152 4.794 1.00 98.00 187 ASN A O 1
ATOM 1424 N N . PRO A 1 188 ? -13.478 -6.085 4.044 1.00 98.06 188 PRO A N 1
ATOM 1425 C CA . PRO A 1 188 ? -13.118 -5.549 5.359 1.00 98.06 188 PRO A CA 1
ATOM 1426 C C . PRO A 1 188 ? -14.256 -5.608 6.380 1.00 98.06 188 PRO A C 1
ATOM 1428 O O . PRO A 1 188 ? -13.997 -5.739 7.576 1.00 98.06 188 PRO A O 1
ATOM 1431 N N . ASN A 1 189 ? -15.515 -5.595 5.920 1.00 97.88 189 ASN A N 1
ATOM 1432 C CA . ASN A 1 189 ? -16.688 -5.635 6.795 1.00 97.88 189 ASN A CA 1
ATOM 1433 C C . ASN A 1 189 ? -16.806 -6.921 7.621 1.00 97.88 189 ASN A C 1
ATOM 1435 O O . ASN A 1 189 ? -17.529 -6.929 8.610 1.00 97.88 189 ASN A O 1
ATOM 1439 N N . LYS A 1 190 ? -16.030 -7.966 7.301 1.00 97.44 190 LYS A N 1
ATOM 1440 C CA . LYS A 1 190 ? -15.822 -9.123 8.186 1.00 97.44 190 LYS A CA 1
ATOM 1441 C C . LYS A 1 190 ? -15.422 -8.714 9.613 1.00 97.44 190 LYS A C 1
ATOM 1443 O O . LYS A 1 190 ? -15.754 -9.416 10.560 1.00 97.44 190 LYS A O 1
ATOM 1448 N N . TYR A 1 191 ? -14.697 -7.605 9.753 1.00 97.50 191 TYR A N 1
ATOM 1449 C CA . TYR A 1 191 ? -14.199 -7.093 11.030 1.00 97.50 191 TYR A CA 1
ATOM 1450 C C . TYR A 1 191 ? -14.944 -5.845 11.517 1.00 97.50 191 TYR A C 1
ATOM 1452 O O . TYR A 1 191 ? -14.537 -5.261 12.520 1.00 97.50 191 TYR A O 1
ATOM 1460 N N . ARG A 1 192 ? -15.996 -5.397 10.817 1.00 98.00 192 ARG A N 1
ATOM 1461 C CA . ARG A 1 192 ? -16.712 -4.169 11.177 1.00 98.00 192 ARG A CA 1
ATOM 1462 C C . ARG A 1 192 ? -17.477 -4.377 12.491 1.00 98.00 192 ARG A C 1
ATOM 1464 O O . ARG A 1 192 ? -18.333 -5.259 12.542 1.00 98.00 192 ARG A O 1
ATOM 1471 N N . PRO A 1 193 ? -17.223 -3.578 13.540 1.00 97.44 193 PRO A N 1
ATOM 1472 C CA . PRO A 1 193 ? -17.991 -3.676 14.770 1.00 97.44 193 PRO A CA 1
ATOM 1473 C C . PRO A 1 193 ? -19.377 -3.044 14.607 1.00 97.44 193 PRO A C 1
ATOM 1475 O O . PRO A 1 193 ? -19.570 -2.092 13.846 1.00 97.44 193 PRO A O 1
ATOM 1478 N N . ASN A 1 194 ? -20.339 -3.552 15.377 1.00 96.25 194 ASN A N 1
ATOM 1479 C CA . ASN A 1 194 ? -21.690 -3.002 15.413 1.00 96.25 194 ASN A CA 1
ATOM 1480 C C . ASN A 1 194 ? -21.661 -1.521 15.812 1.00 96.25 194 ASN A C 1
ATOM 1482 O O . ASN A 1 194 ? -20.960 -1.127 16.747 1.00 96.25 194 ASN A O 1
ATOM 1486 N N . GLY A 1 195 ? -22.438 -0.713 15.093 1.00 96.25 195 GLY A N 1
ATOM 1487 C CA . GLY A 1 195 ? -22.579 0.717 15.356 1.00 96.25 195 GLY A CA 1
ATOM 1488 C C . GLY A 1 195 ? -21.447 1.602 14.831 1.00 96.25 195 GLY A C 1
ATOM 1489 O O . GLY A 1 195 ? -21.560 2.813 14.983 1.00 96.25 195 GLY A O 1
ATOM 1490 N N . LEU A 1 196 ? -20.400 1.057 14.188 1.00 97.44 196 LEU A N 1
ATOM 1491 C CA . LEU A 1 196 ? -19.386 1.902 13.544 1.00 97.44 196 LEU A CA 1
ATOM 1492 C C . LEU A 1 196 ? -20.062 2.800 12.486 1.00 97.44 196 LEU A C 1
ATOM 1494 O O . LEU A 1 196 ? -20.704 2.245 11.581 1.00 97.44 196 LEU A O 1
ATOM 1498 N N . PRO A 1 197 ? -19.912 4.141 12.553 1.00 97.31 197 PRO A N 1
ATOM 1499 C CA . PRO A 1 197 ? -20.558 5.063 11.620 1.00 97.31 197 PRO A CA 1
ATOM 1500 C C . PRO A 1 197 ? -20.278 4.705 10.161 1.00 97.31 197 PRO A C 1
ATOM 1502 O O . PRO A 1 197 ? -19.148 4.378 9.803 1.00 97.31 197 PRO A O 1
ATOM 1505 N N . SER A 1 198 ? -21.308 4.750 9.316 1.00 94.94 198 SER A N 1
ATOM 1506 C CA . SER A 1 198 ? -21.259 4.280 7.921 1.00 94.94 198 SER A CA 1
ATOM 1507 C C . SER A 1 198 ? -20.298 5.058 7.020 1.00 94.94 198 SER A C 1
ATOM 1509 O O . SER A 1 198 ? -19.937 4.554 5.962 1.00 94.94 198 SER A O 1
ATOM 1511 N N . GLN A 1 199 ? -19.870 6.255 7.432 1.00 94.69 199 GLN A N 1
ATOM 1512 C CA . GLN A 1 199 ? -18.843 7.037 6.737 1.00 94.69 199 GLN A CA 1
ATOM 1513 C C . GLN A 1 199 ? -17.466 6.353 6.712 1.00 94.69 199 GLN A C 1
ATOM 1515 O O . GLN A 1 199 ? -16.659 6.646 5.831 1.00 94.69 199 GLN A O 1
ATOM 1520 N N . TYR A 1 200 ? -17.206 5.447 7.662 1.00 93.06 200 TYR A N 1
ATOM 1521 C CA . TYR A 1 200 ? -15.980 4.656 7.744 1.00 93.06 200 TYR A CA 1
ATOM 1522 C C . TYR A 1 200 ? -16.162 3.287 7.113 1.00 93.06 200 TYR A C 1
ATOM 1524 O O . TYR A 1 200 ? -17.221 2.663 7.328 1.00 93.06 200 TYR A O 1
#

Secondary structure (DSSP, 8-state):
--SSHHHHHHHHHHHTT------SSS-HHHHHHHHHHHHHHHHHHHHHHHHHTSPPPPPPPPPPTTPPPPPPPTTHHHHHHHHHHHHHHHHHHHHHHHHHHHHHHHHHHHHHHHHHHHHHHH--TT-HHHHHHHHHHHHHTT-HHHHHHHHHHHHHHHHHIIIII---HHHHHHHHHHHHHHHTT--GGGGPPTT--TT-

Organism: Meganyctiphanes norvegica (NCBI:txid48144)

pLDDT: mean 79.46, std 19.97, range [36.97, 98.75]